Protein AF-A0A2P6V6F7-F1 (afdb_monomer)

Mean predicted aligned error: 17.25 Å

Organism: NCBI:txid554055

Nearest PDB structures (foldseek):
  7etw-assembly1_A  TM=7.261E-01  e=3.071E-04  Homo sapiens
  8gym-assembly1_a  TM=5.906E-01  e=8.141E-03  Tetrahymena thermophila SB210
  8b6f-assembly1_A6  TM=6.580E-01  e=8.121E-02  Tetrahymena thermophila SB210
  8b6h-assembly1_DR  TM=4.924E-01  e=1.919E+00  Tetrahymena thermophila SB210

Radius of gyration: 49.72 Å; Cα contacts (8 Å, |Δi|>4): 317; chains: 1; bounding box: 116×64×118 Å

Secondary structure (DSSP, 8-state):
-HHHHHHHHHHHHHHHHHHHHHHHHTTB-SEEEEETTTTEEEEEEE-TTS-EEEEEEEGGGEEE---S-SS-SEEETTEEEB--TTT-S-HHHHHHH-HHHHHHHHHHHHHHHHHHHHHHHHHHHHHHHHHHHHHHHHT-----TTHHHHHHHHHHHHHHHHHHHHHHHHTTTPPPPTT-SS--HHHHHHHHHHHHHHHHHHHHHHTT--STTHHHHHHHHHHHHHHHHHT--HHHHHHHHHHHHHHHHHHHHHHHTS-----SS---BTTB-TTHHHHHHHHHHHHHHHHHHHHHHHHHHHHHHHHHHHHHHHHHHHHHT--

Solvent-accessible surface area (backbone atoms only — not comparable to full-atom values): 17532 Å² total; per-residue (Å²): 115,71,72,60,54,56,54,51,52,54,51,52,51,52,55,50,52,53,50,53,50,40,58,71,49,42,23,42,53,80,43,78,46,74,41,84,91,75,49,35,34,37,41,26,26,45,44,89,84,69,45,80,43,77,49,77,46,48,62,87,56,54,42,79,44,88,66,95,56,94,62,53,50,25,17,46,91,94,40,57,34,27,69,65,75,87,80,46,87,54,60,71,62,46,44,74,61,37,60,65,62,55,53,54,53,52,52,52,52,51,53,52,54,52,52,53,52,51,52,53,53,51,53,51,52,52,52,5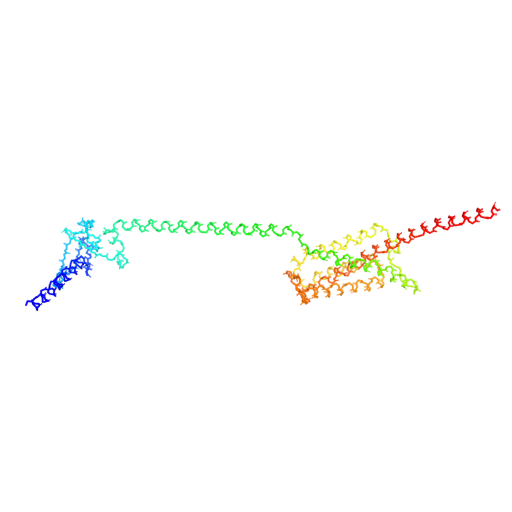2,52,52,51,51,52,52,55,58,57,70,69,58,91,78,74,63,84,61,52,65,56,54,56,49,52,51,46,51,52,40,17,53,48,40,47,53,50,50,54,57,33,50,78,71,74,43,76,71,38,68,46,51,68,61,34,52,70,68,59,30,49,50,38,40,49,52,36,53,51,50,50,53,45,52,68,67,39,54,72,81,48,82,47,92,61,56,58,38,53,52,39,42,53,51,21,50,48,45,32,54,68,54,23,65,24,72,69,52,51,50,47,13,52,47,32,24,46,52,50,52,53,49,50,32,42,38,37,72,72,64,62,74,56,81,64,94,65,76,52,72,52,74,63,34,48,71,49,53,27,27,50,36,24,27,42,31,40,22,41,22,43,43,18,20,29,52,52,42,51,53,52,50,50,51,55,60,54,53,52,52,55,53,52,50,51,52,53,52,56,54,56,68,73,75,110

Foldseek 3Di:
DVVVVVVVVVVVVVVVVLVVVQLLQQQEFPDWDADPVQQKIWTWGAHSVRDIDIDIDHLVQKAADPDPHPAFQIDGPRDGHHDDQVPDPDVVSSCSNHVVVVVVVVVVVVVVVVVVVVVVVVVVVVVVVVVVVVVVVVPDPDDDPCPVVVVVVVLVVLLQQLLVVQVVLVVVVFDAFPCGLARDPVLLVVLVVLLVVLVVCLVVCVVVVPDPCPLLVVLQVSLVVSCVVQGVGPSLQVQLQVQLPPVVVVVLCCCVVVVPDADPDCDPDNRHHNNVSSSSSSVNSNSHNVSSNVVVVVVVVVVVVVVVVVVVVVVVVVVVVVD

pLDDT: mean 83.99, std 10.63, range [55.53, 97.75]

Sequence (323 aa):
MAKGSIVATLASFGVFTTGLLSWFTSPYVLRLSHDPATDTMEATTLTLLARPRTEKFNVAEVAEAVSVHPLSSFAARGRIYYVDAEHFPNKALLARLLPQQAAASAMNAANAAQQQQQQQQQAAQQAQAQQQQRQQRQQQLETCWWVPLMFGLAGVILGVSHPILDAWAAQRGGAAPRGGADPSWSWVLAGIACFVLQYAASGALEGPLDRPGVLDALLATTAAAQWAVFDATPQGAFMAALTAVAGPAMEMSLINGLHLYSYQHNAWVLGTPSWICWVYACGGPAVGNLGRRVSAELQRQRMAGGGGDAAAAAAAGQRQRQQ

InterPro domains:
  IPR025929 Insulin-induced protein family [PF07281] (130-294)
  IPR045325 TMEM70/TMEM186/TMEM223 protein family [PF06979] (8-97)

Structure (mmCIF, N/CA/C/O backbone):
data_AF-A0A2P6V6F7-F1
#
_entry.id   AF-A0A2P6V6F7-F1
#
loop_
_atom_site.group_PDB
_atom_site.id
_atom_site.type_symbol
_atom_site.label_atom_id
_atom_site.label_alt_id
_atom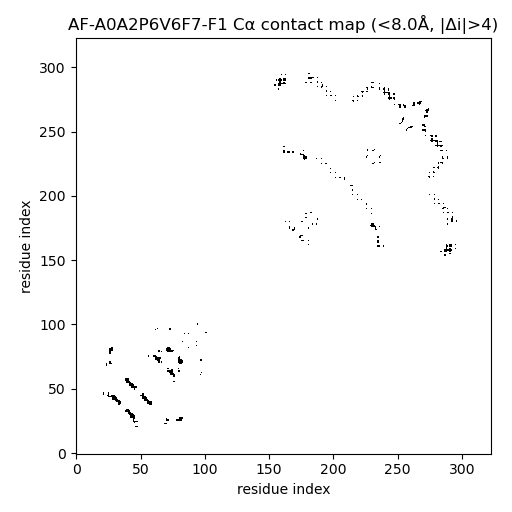_site.label_comp_id
_atom_site.label_asym_id
_atom_site.label_entity_id
_atom_site.label_seq_id
_atom_site.pdbx_PDB_ins_code
_atom_site.Cartn_x
_atom_site.Cartn_y
_atom_site.Cartn_z
_atom_site.occupancy
_atom_site.B_iso_or_equiv
_atom_site.auth_seq_id
_atom_site.auth_comp_id
_atom_site.auth_asym_id
_atom_site.auth_atom_id
_atom_site.pdbx_PDB_model_num
ATOM 1 N N . MET A 1 1 ? -60.988 -43.669 69.217 1.00 57.97 1 MET A N 1
ATOM 2 C CA . MET A 1 1 ? -59.807 -42.859 69.601 1.00 57.97 1 MET A CA 1
ATOM 3 C C . MET A 1 1 ? -59.229 -42.035 68.439 1.00 57.97 1 MET A C 1
ATOM 5 O O . MET A 1 1 ? -58.944 -40.868 68.657 1.00 57.97 1 MET A O 1
ATOM 9 N N . ALA A 1 2 ? -59.155 -42.547 67.200 1.00 56.47 2 ALA A N 1
ATOM 10 C CA . ALA A 1 2 ? -58.579 -41.818 66.050 1.00 56.47 2 ALA A CA 1
ATOM 11 C C . ALA A 1 2 ? -59.237 -40.458 65.703 1.00 56.47 2 ALA A C 1
ATOM 13 O O . ALA A 1 2 ? -58.539 -39.498 65.399 1.00 56.47 2 ALA A O 1
ATOM 14 N N . LYS A 1 3 ? -60.570 -40.332 65.806 1.00 60.66 3 LYS A N 1
ATOM 15 C CA . LYS A 1 3 ? -61.282 -39.077 65.479 1.00 60.66 3 LYS A CA 1
ATOM 16 C C . LYS A 1 3 ? -60.935 -37.913 66.423 1.00 60.66 3 LYS A C 1
ATOM 18 O O . LYS A 1 3 ? -60.858 -36.778 65.974 1.00 60.66 3 LYS A O 1
ATOM 23 N N . GLY A 1 4 ? -60.675 -38.192 67.705 1.00 76.81 4 GLY A N 1
ATOM 24 C CA . GLY A 1 4 ? -60.275 -37.169 68.680 1.00 76.81 4 GLY A CA 1
ATOM 25 C C . GLY A 1 4 ? -58.853 -36.649 68.447 1.00 76.81 4 GLY A C 1
ATOM 26 O O . GLY A 1 4 ? -58.609 -35.455 68.586 1.00 76.81 4 GLY A O 1
ATOM 27 N N . SER A 1 5 ? -57.940 -37.523 68.005 1.00 75.38 5 SER A N 1
ATOM 28 C CA . SER A 1 5 ? -56.561 -37.140 67.673 1.00 75.38 5 SER A CA 1
ATOM 29 C C . SER A 1 5 ? -56.497 -36.187 66.479 1.00 75.38 5 SER A C 1
ATOM 31 O O . SER A 1 5 ? -55.725 -35.238 66.510 1.00 75.38 5 SER A O 1
ATOM 33 N N . ILE A 1 6 ? -57.324 -36.405 65.450 1.00 79.12 6 ILE A N 1
ATOM 34 C CA . ILE A 1 6 ? -57.344 -35.548 64.253 1.00 79.12 6 ILE A CA 1
ATOM 35 C C . ILE A 1 6 ? -57.818 -34.132 64.607 1.00 79.12 6 ILE A C 1
ATOM 37 O O . ILE A 1 6 ? -57.196 -33.153 64.198 1.00 79.12 6 ILE A O 1
ATOM 41 N N . VAL A 1 7 ? -58.883 -34.014 65.409 1.00 84.25 7 VAL A N 1
ATOM 42 C CA . VAL A 1 7 ? -59.405 -32.711 65.854 1.00 84.25 7 VAL A CA 1
ATOM 43 C C . VAL A 1 7 ? -58.379 -31.970 66.714 1.00 84.25 7 VAL A C 1
ATOM 45 O O . VAL A 1 7 ? -58.171 -30.776 66.511 1.00 84.25 7 VAL A O 1
ATOM 48 N N . ALA A 1 8 ? -57.693 -32.671 67.623 1.00 83.38 8 ALA A N 1
ATOM 49 C CA . ALA A 1 8 ? -56.654 -32.075 68.459 1.00 83.38 8 ALA A CA 1
ATOM 50 C C . ALA A 1 8 ? -55.471 -31.547 67.627 1.00 83.38 8 ALA A C 1
ATOM 52 O O . ALA A 1 8 ? -55.071 -30.401 67.811 1.00 83.38 8 ALA A O 1
ATOM 53 N N . THR A 1 9 ? -54.958 -32.322 66.663 1.00 82.00 9 THR A N 1
ATOM 54 C CA . THR A 1 9 ? -53.848 -31.885 65.797 1.00 82.00 9 THR A CA 1
ATOM 55 C C . THR A 1 9 ? -54.224 -30.676 64.938 1.00 82.00 9 THR A C 1
ATOM 57 O O . THR A 1 9 ? -53.439 -29.732 64.842 1.00 82.00 9 THR A O 1
ATOM 60 N N . LEU A 1 10 ? -55.426 -30.665 64.350 1.00 84.12 10 LEU A N 1
ATOM 61 C CA . LEU A 1 10 ? -55.902 -29.533 63.545 1.00 84.12 10 LEU A CA 1
ATOM 62 C C . LEU A 1 10 ? -56.078 -28.265 64.392 1.00 84.12 10 LEU A C 1
ATOM 64 O O . LEU A 1 10 ? -55.655 -27.186 63.974 1.00 84.12 10 LEU A O 1
ATOM 68 N N . ALA A 1 11 ? -56.638 -28.391 65.598 1.00 86.19 11 ALA A N 1
ATOM 69 C CA . ALA A 1 11 ? -56.773 -27.269 66.523 1.00 86.19 11 ALA A CA 1
ATOM 70 C C . ALA A 1 11 ? -55.401 -26.731 66.968 1.00 86.19 11 ALA A C 1
ATOM 72 O O . ALA A 1 11 ? -55.182 -25.520 66.944 1.00 86.19 11 ALA A O 1
ATOM 73 N N . SER A 1 12 ? -54.451 -27.613 67.302 1.00 84.94 12 SER A N 1
ATOM 74 C CA . SER A 1 12 ? -53.084 -27.218 67.664 1.00 84.94 12 SER A CA 1
ATOM 75 C C . SER A 1 12 ? -52.367 -26.502 66.520 1.00 84.94 12 SER A C 1
ATOM 77 O O . SER A 1 12 ? -51.728 -25.480 66.758 1.00 84.94 12 SER A O 1
ATOM 79 N N . PHE A 1 13 ? -52.507 -26.980 65.281 1.00 86.25 13 PHE A N 1
ATOM 80 C CA . PHE A 1 13 ? -51.909 -26.327 64.115 1.00 86.25 13 PHE A CA 1
ATOM 81 C C . PHE A 1 13 ? -52.513 -24.939 63.856 1.00 86.25 13 PHE A C 1
ATOM 83 O O . PHE A 1 13 ? -51.780 -23.992 63.573 1.00 86.25 13 PHE A O 1
ATOM 90 N N . GLY A 1 14 ? -53.831 -24.783 64.019 1.00 82.56 14 GLY A N 1
ATOM 91 C CA . GLY A 1 14 ? -54.504 -23.487 63.884 1.00 82.56 14 GLY A CA 1
ATOM 92 C C . GLY A 1 14 ? -54.072 -22.474 64.949 1.00 82.56 14 GLY A C 1
ATOM 93 O O . GLY A 1 14 ? -53.743 -21.332 64.624 1.00 82.56 14 GLY A O 1
ATOM 94 N N . VAL A 1 15 ? -53.996 -22.894 66.217 1.00 86.44 15 VAL A N 1
ATOM 95 C CA . VAL A 1 15 ? -53.521 -22.031 67.315 1.00 86.44 15 VAL A CA 1
ATOM 96 C C . VAL A 1 15 ? -52.048 -21.664 67.122 1.00 86.44 15 VAL A C 1
ATOM 98 O O . VAL A 1 15 ? -51.679 -20.502 67.284 1.00 86.44 15 VAL A O 1
ATOM 101 N N . PHE A 1 16 ? -51.214 -22.627 66.722 1.00 87.56 16 PHE A N 1
ATOM 102 C CA . PHE A 1 16 ? -49.787 -22.405 66.499 1.00 87.56 16 PHE A CA 1
ATOM 103 C C . PHE A 1 16 ? -49.518 -21.448 65.332 1.00 87.56 16 PHE A C 1
ATOM 105 O O . PHE A 1 16 ? -48.771 -20.485 65.493 1.00 87.56 16 PHE A O 1
ATOM 112 N N . THR A 1 17 ? -50.159 -21.658 64.179 1.00 82.81 17 THR A N 1
ATOM 113 C CA . THR A 1 17 ? -49.989 -20.778 63.010 1.00 82.81 17 THR A CA 1
ATOM 114 C C . THR A 1 17 ? -50.504 -19.366 63.280 1.00 82.81 17 THR A C 1
ATOM 116 O O . THR A 1 17 ? -49.829 -18.400 62.929 1.00 82.81 17 THR A O 1
ATOM 119 N N . THR A 1 18 ? -51.632 -19.225 63.983 1.00 84.38 18 THR A N 1
ATOM 120 C CA . THR A 1 18 ? -52.165 -17.913 64.395 1.00 84.38 18 THR A CA 1
ATOM 121 C C . THR A 1 18 ? -51.217 -17.199 65.362 1.00 84.38 18 THR A C 1
ATOM 123 O O . THR A 1 18 ? -50.962 -16.004 65.209 1.00 84.38 18 THR A O 1
ATOM 126 N N . GLY A 1 19 ? -50.649 -17.926 66.329 1.00 84.19 19 GLY A N 1
ATOM 127 C CA . GLY A 1 19 ? -49.657 -17.385 67.258 1.00 84.19 19 GLY A CA 1
ATOM 128 C C . GLY A 1 19 ? -48.376 -16.932 66.554 1.00 84.19 19 GLY A C 1
ATOM 129 O O . GLY A 1 19 ? -47.887 -15.839 66.829 1.00 84.19 19 GLY A O 1
ATOM 130 N N . LEU A 1 20 ? -47.868 -17.728 65.608 1.00 84.25 20 LEU A N 1
ATOM 131 C CA . LEU A 1 20 ? -46.649 -17.417 64.857 1.00 84.25 20 LEU A CA 1
ATOM 132 C C . LEU A 1 20 ? -46.852 -16.211 63.934 1.00 84.25 20 LEU A C 1
ATOM 134 O O . LEU A 1 20 ? -46.020 -15.307 63.928 1.00 84.25 20 LEU A O 1
ATOM 138 N N . LEU A 1 21 ? -47.983 -16.150 63.223 1.00 83.00 21 LEU A N 1
ATOM 139 C CA . LEU A 1 21 ? -48.335 -14.990 62.404 1.00 83.00 21 LEU A CA 1
ATOM 140 C C . LEU A 1 21 ? -48.481 -13.737 63.262 1.00 83.00 21 LEU A C 1
ATOM 142 O O . LEU A 1 21 ? -47.897 -12.714 62.930 1.00 83.00 21 LEU A O 1
ATOM 146 N N . SER A 1 22 ? -49.182 -13.822 64.394 1.00 81.50 22 SER A N 1
ATOM 147 C CA . SER A 1 22 ? -49.313 -12.674 65.290 1.00 81.50 22 SER A CA 1
ATOM 148 C C . SER A 1 22 ? -47.980 -12.229 65.868 1.00 81.50 22 SER A C 1
ATOM 150 O O . SER A 1 22 ? -47.786 -11.028 66.033 1.00 81.50 22 SER A O 1
ATOM 152 N N . TRP A 1 23 ? -47.085 -13.158 66.207 1.00 83.81 23 TRP A N 1
ATOM 153 C CA . TRP A 1 23 ? -45.740 -12.815 66.649 1.00 83.81 23 TRP A CA 1
ATOM 154 C C . TRP A 1 23 ? -45.018 -12.055 65.533 1.00 83.81 23 TRP A C 1
ATOM 156 O O . TRP A 1 23 ? -44.644 -10.907 65.753 1.00 83.81 23 TRP A O 1
ATOM 166 N N . PHE A 1 24 ? -44.988 -12.622 64.321 1.00 82.50 24 PHE A N 1
ATOM 167 C CA . PHE A 1 24 ? -44.316 -12.071 63.140 1.00 82.50 24 PHE A CA 1
ATOM 168 C C . PHE A 1 24 ? -44.849 -10.698 62.696 1.00 82.50 24 PHE A C 1
ATOM 170 O O . PHE A 1 24 ? -44.075 -9.834 62.287 1.00 82.50 24 PHE A O 1
ATOM 177 N N . THR A 1 25 ? -46.163 -10.471 62.769 1.00 80.06 25 THR A N 1
ATOM 178 C CA . THR A 1 25 ? -46.788 -9.215 62.322 1.00 80.06 25 THR A CA 1
ATOM 179 C C . THR A 1 25 ? -46.900 -8.163 63.420 1.00 80.06 25 THR A C 1
ATOM 181 O O . THR A 1 25 ? -47.189 -7.009 63.113 1.00 80.06 25 THR A O 1
ATOM 184 N N . SER A 1 26 ? -46.698 -8.520 64.695 1.00 78.50 26 SER A N 1
ATOM 185 C CA . SER A 1 26 ? -46.876 -7.585 65.819 1.00 78.50 26 SER A CA 1
ATOM 186 C C . SER A 1 26 ? -46.006 -6.319 65.763 1.00 78.50 26 SER A C 1
ATOM 188 O O . SER A 1 26 ? -46.503 -5.271 66.189 1.00 78.50 26 SER A O 1
ATOM 190 N N . PRO A 1 27 ? -44.775 -6.335 65.208 1.00 81.38 27 PRO A N 1
ATOM 191 C CA . PRO A 1 27 ? -43.962 -5.121 65.100 1.00 81.38 27 PRO A CA 1
ATOM 192 C C . PRO A 1 27 ? -44.320 -4.248 63.897 1.00 81.38 27 PRO A C 1
ATOM 194 O O . PRO A 1 27 ? -43.785 -3.148 63.771 1.00 81.38 27 PRO A O 1
ATOM 197 N N . TYR A 1 28 ? -45.174 -4.724 62.985 1.00 81.69 28 TYR A N 1
ATOM 198 C CA . TYR A 1 28 ? -45.440 -4.032 61.730 1.00 81.69 28 TYR A CA 1
ATOM 199 C C . TYR A 1 28 ? -46.249 -2.756 61.973 1.00 81.69 28 TYR A C 1
ATOM 201 O O . TYR A 1 28 ? -47.387 -2.792 62.456 1.00 81.69 28 TYR A O 1
ATOM 209 N N . VAL A 1 29 ? -45.655 -1.612 61.634 1.00 83.00 29 VAL A N 1
ATOM 210 C CA . VAL A 1 29 ? -46.300 -0.310 61.790 1.00 83.00 29 VAL A CA 1
ATOM 211 C C . VAL A 1 29 ? -47.191 -0.043 60.581 1.00 83.00 29 VAL A C 1
ATOM 213 O O . VAL A 1 29 ? -46.710 0.146 59.470 1.00 83.00 29 VAL A O 1
ATOM 216 N N . LEU A 1 30 ? -48.504 0.014 60.806 1.00 82.25 30 LEU A N 1
ATOM 217 C CA . LEU A 1 30 ? -49.483 0.374 59.774 1.00 82.25 30 LEU A CA 1
ATOM 218 C C . LEU A 1 30 ? -49.486 1.870 59.479 1.00 82.25 30 LEU A C 1
ATOM 220 O O . LEU A 1 30 ? -49.666 2.296 58.341 1.00 82.25 30 LEU A O 1
ATOM 224 N N . ARG A 1 31 ? -49.348 2.676 60.532 1.00 81.88 31 ARG A N 1
ATOM 225 C CA . ARG A 1 31 ? -49.348 4.131 60.432 1.00 81.88 31 ARG A CA 1
ATOM 226 C C . ARG A 1 31 ? -48.358 4.692 61.427 1.00 81.88 31 ARG A C 1
ATOM 228 O O . ARG A 1 31 ? -48.482 4.443 62.623 1.00 81.88 31 ARG A O 1
ATOM 235 N N . LEU A 1 32 ? -47.410 5.462 60.917 1.00 83.38 32 LEU A N 1
ATOM 236 C CA . LEU A 1 32 ? -46.483 6.247 61.713 1.00 83.38 32 LEU A CA 1
ATOM 237 C C . LEU A 1 32 ? -46.778 7.718 61.444 1.00 83.38 32 LEU A C 1
ATOM 239 O O . LEU A 1 32 ? -46.827 8.140 60.289 1.00 83.38 32 LEU A O 1
ATOM 243 N N . SER A 1 33 ? -47.049 8.493 62.484 1.00 82.56 33 SER A N 1
ATOM 244 C CA . SER A 1 33 ? -47.276 9.935 62.378 1.00 82.56 33 SER A CA 1
ATOM 245 C C . SER A 1 33 ? -46.303 10.653 63.302 1.00 82.56 33 SER A C 1
ATOM 247 O O . SER A 1 33 ? -46.163 10.282 64.461 1.00 82.56 33 SER A O 1
ATOM 249 N N . HIS A 1 34 ? -45.591 11.639 62.764 1.00 83.62 34 HIS A N 1
ATOM 250 C CA . HIS A 1 34 ? -44.654 12.477 63.508 1.00 83.62 34 HIS A CA 1
ATOM 251 C C . HIS A 1 34 ? -45.273 13.859 63.649 1.00 83.62 34 HIS A C 1
ATOM 253 O O . HIS A 1 34 ? -45.680 14.441 62.643 1.00 83.62 34 HIS A O 1
ATOM 259 N N . ASP A 1 35 ? -45.357 14.362 64.876 1.00 82.94 35 ASP A N 1
ATOM 260 C CA . ASP A 1 35 ? -45.686 15.758 65.134 1.00 82.94 35 ASP A CA 1
ATOM 261 C C . ASP A 1 35 ? -44.381 16.557 65.303 1.00 82.94 35 ASP A C 1
ATOM 263 O O . ASP A 1 35 ? -43.728 16.454 66.347 1.00 82.94 35 ASP A O 1
ATOM 267 N N . PRO A 1 36 ? -43.976 17.355 64.297 1.00 74.44 36 PRO A N 1
ATOM 268 C CA . PRO A 1 36 ? -42.727 18.107 64.337 1.00 74.44 36 PRO A CA 1
ATOM 269 C C . PRO A 1 36 ? -42.736 19.258 65.354 1.00 74.44 36 PRO A C 1
ATOM 271 O O . PRO A 1 36 ? -41.662 19.757 65.685 1.00 74.44 36 PRO A O 1
ATOM 274 N N . ALA A 1 37 ? -43.900 19.686 65.861 1.00 75.38 37 ALA A N 1
ATOM 275 C CA . ALA A 1 37 ? -43.984 20.752 66.863 1.00 75.38 37 ALA A CA 1
ATOM 276 C C . ALA A 1 37 ? -43.692 20.251 68.290 1.00 75.38 37 ALA A C 1
ATOM 278 O O . ALA A 1 37 ? -43.204 21.013 69.123 1.00 75.38 37 ALA A O 1
ATOM 279 N N . THR A 1 38 ? -43.977 18.976 68.569 1.00 76.00 38 THR A N 1
ATOM 280 C CA . THR A 1 38 ? -43.823 18.352 69.898 1.00 76.00 38 THR A CA 1
ATOM 281 C C . THR A 1 38 ? -42.803 17.206 69.921 1.00 76.00 38 THR A C 1
ATOM 283 O O . THR A 1 38 ? -42.606 16.574 70.958 1.00 76.00 38 THR A O 1
ATOM 286 N N . ASP A 1 39 ? -42.177 16.923 68.775 1.00 80.94 39 ASP A N 1
ATOM 287 C CA . ASP A 1 39 ? -41.256 15.806 68.512 1.00 80.94 39 ASP A CA 1
ATOM 288 C C . ASP A 1 39 ? -41.779 14.439 68.994 1.00 80.94 39 ASP A C 1
ATOM 290 O O . ASP A 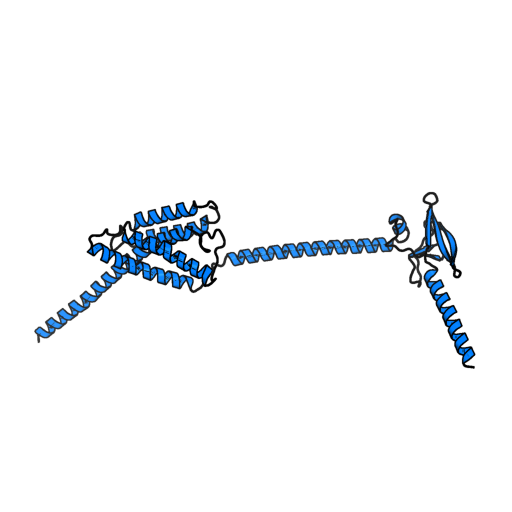1 39 ? -41.041 13.561 69.453 1.00 80.94 39 ASP A O 1
ATOM 294 N N . THR A 1 40 ? -43.100 14.273 68.910 1.00 82.75 40 THR A N 1
ATOM 295 C CA . THR A 1 40 ? -43.803 13.068 69.345 1.00 82.75 40 THR A CA 1
ATOM 296 C C . THR A 1 40 ? -44.127 12.190 68.141 1.00 82.75 40 THR A C 1
ATOM 298 O O . THR A 1 40 ? -44.616 12.658 67.112 1.00 82.75 40 THR A O 1
ATOM 301 N N . MET A 1 41 ? -43.862 10.896 68.279 1.00 84.12 41 MET A N 1
ATOM 302 C CA . MET A 1 41 ? -44.180 9.854 67.311 1.00 84.12 41 MET A CA 1
ATOM 303 C C . MET A 1 41 ? -45.404 9.078 67.765 1.00 84.12 41 MET A C 1
ATOM 305 O O . MET A 1 41 ? -45.520 8.688 68.924 1.00 84.12 41 MET A O 1
ATOM 309 N N . GLU A 1 42 ? -46.298 8.820 66.823 1.00 86.38 42 GLU A N 1
ATOM 310 C CA . GLU A 1 42 ? -47.500 8.025 66.997 1.00 86.38 42 GLU A CA 1
ATOM 311 C C . GLU A 1 42 ? -47.419 6.813 66.066 1.00 86.38 42 GLU A C 1
ATOM 313 O O . GLU A 1 42 ? -47.561 6.939 64.847 1.00 86.38 42 GLU A O 1
ATOM 318 N N . ALA A 1 43 ? -47.149 5.638 66.637 1.00 85.31 43 ALA A N 1
ATOM 319 C CA . ALA A 1 43 ? -47.090 4.379 65.902 1.00 85.31 43 ALA A CA 1
ATOM 320 C C . ALA A 1 43 ? -48.378 3.585 66.123 1.00 85.31 43 ALA A C 1
ATOM 322 O O . ALA A 1 43 ? -48.796 3.349 67.257 1.00 85.31 43 ALA A O 1
ATOM 323 N N . THR A 1 44 ? -49.004 3.157 65.031 1.00 86.31 44 THR A N 1
ATOM 324 C CA . THR A 1 44 ? -50.183 2.289 65.045 1.00 86.31 44 THR A CA 1
ATOM 325 C C . THR A 1 44 ? -49.789 0.890 64.594 1.00 86.31 44 THR A C 1
ATOM 327 O O . THR A 1 44 ? -49.367 0.707 63.451 1.00 86.31 44 THR A O 1
ATOM 330 N N . THR A 1 45 ? -49.952 -0.091 65.477 1.00 85.50 45 THR A N 1
ATOM 331 C CA . THR A 1 45 ? -49.740 -1.522 65.208 1.00 85.50 45 THR A CA 1
ATOM 332 C C . THR A 1 45 ? -51.044 -2.300 65.390 1.00 85.50 45 THR A C 1
ATOM 334 O O . THR A 1 45 ? -52.057 -1.753 65.839 1.00 85.50 45 THR A O 1
ATOM 337 N N . LEU A 1 46 ? -51.053 -3.581 65.018 1.00 83.38 46 LEU A N 1
ATOM 338 C CA . LEU A 1 46 ? -52.203 -4.461 65.221 1.00 83.38 46 LEU A CA 1
ATOM 339 C C . LEU A 1 46 ? -52.006 -5.367 66.435 1.00 83.38 46 LEU A C 1
ATOM 341 O O . LEU A 1 46 ? -50.941 -5.936 66.658 1.00 83.38 46 LEU A O 1
ATOM 345 N N . THR A 1 47 ? -53.078 -5.536 67.203 1.00 81.19 47 THR A N 1
ATOM 346 C CA . THR A 1 47 ? -53.178 -6.600 68.211 1.00 81.19 47 THR A CA 1
ATOM 347 C C . THR A 1 47 ? -53.486 -7.952 67.557 1.00 81.19 47 THR A C 1
ATOM 349 O O . THR A 1 47 ? -53.897 -8.007 66.401 1.00 81.19 47 THR A O 1
ATOM 352 N N . LEU A 1 48 ? -53.372 -9.046 68.321 1.00 78.25 48 LEU A N 1
ATOM 353 C CA . LEU A 1 48 ? -53.717 -10.412 67.888 1.00 78.25 48 LEU A CA 1
ATOM 354 C C . LEU A 1 48 ? -55.126 -10.525 67.264 1.00 78.25 48 LEU A C 1
ATOM 356 O O . LEU A 1 48 ? -55.345 -11.334 66.373 1.00 78.25 48 LEU A O 1
ATOM 360 N N . LEU A 1 49 ? -56.079 -9.696 67.704 1.00 80.31 49 LEU A N 1
ATOM 361 C CA . LEU A 1 49 ? -57.451 -9.651 67.176 1.00 80.31 49 LEU A CA 1
ATOM 362 C C . LEU A 1 49 ? -57.634 -8.596 66.073 1.00 80.31 49 LEU A C 1
ATOM 364 O O . LEU A 1 49 ? -58.738 -8.081 65.897 1.00 80.31 49 LEU A O 1
ATOM 368 N N . ALA A 1 50 ? -56.550 -8.209 65.394 1.00 78.12 50 ALA A N 1
ATOM 369 C CA . ALA A 1 50 ? -56.516 -7.171 64.363 1.00 78.12 50 ALA A CA 1
ATOM 370 C C . ALA A 1 50 ? -57.105 -5.816 64.803 1.00 78.12 50 ALA A C 1
ATOM 372 O O . ALA A 1 50 ? -57.500 -4.998 63.973 1.00 78.12 50 ALA A O 1
ATOM 373 N N . ARG A 1 51 ? -57.160 -5.542 66.114 1.00 82.50 51 ARG A N 1
ATOM 374 C CA . ARG A 1 51 ? -57.572 -4.222 66.607 1.00 82.50 51 ARG A CA 1
ATOM 375 C C . ARG A 1 51 ? -56.389 -3.264 66.523 1.00 82.50 51 ARG A C 1
ATOM 377 O O . ARG A 1 51 ? -55.313 -3.649 67.002 1.00 82.50 51 ARG A O 1
ATOM 384 N N . PRO A 1 52 ? -56.573 -2.052 65.971 1.00 84.12 52 PRO A N 1
ATOM 385 C CA . PRO A 1 52 ? -55.525 -1.048 65.939 1.00 84.12 52 PRO A CA 1
ATOM 386 C C . PRO A 1 52 ? -55.178 -0.628 67.365 1.00 84.12 52 PRO A C 1
ATOM 388 O O . PRO A 1 52 ? -56.057 -0.384 68.196 1.00 84.12 52 PRO A O 1
ATOM 391 N N . ARG A 1 53 ? -53.881 -0.562 67.643 1.00 81.31 53 ARG A N 1
ATOM 392 C CA . ARG A 1 53 ? -53.330 -0.046 68.887 1.00 81.31 53 ARG A CA 1
ATOM 393 C C . ARG A 1 53 ? -52.345 1.052 68.548 1.00 81.31 53 ARG A C 1
ATOM 395 O O . ARG A 1 53 ? -51.408 0.837 67.788 1.00 81.31 53 ARG A O 1
ATOM 402 N N . THR A 1 54 ? -52.557 2.203 69.159 1.00 86.06 54 THR A N 1
ATOM 403 C CA . THR A 1 54 ? -51.768 3.398 68.906 1.00 86.06 54 THR A CA 1
ATOM 404 C C . THR A 1 54 ? -50.952 3.743 70.136 1.00 86.06 54 THR A C 1
ATOM 406 O O . THR A 1 54 ? -51.492 3.801 71.242 1.00 86.06 54 THR A O 1
ATOM 409 N N . GLU A 1 55 ? -49.656 3.967 69.951 1.00 83.44 55 GLU A N 1
ATOM 410 C CA . GLU A 1 55 ? -48.752 4.367 71.024 1.00 83.44 55 GLU A CA 1
ATOM 411 C C . GLU A 1 55 ? -48.003 5.636 70.662 1.00 83.44 55 GLU A C 1
ATOM 413 O O . GLU A 1 55 ? -47.509 5.790 69.546 1.00 83.44 55 GLU A O 1
ATOM 418 N N . LYS A 1 56 ? -47.939 6.537 71.645 1.00 85.56 56 LYS A N 1
ATOM 419 C CA . LYS A 1 56 ? -47.221 7.801 71.558 1.00 85.56 56 LYS A CA 1
ATOM 420 C C . LYS A 1 56 ? -45.931 7.716 72.364 1.00 85.56 56 LYS A C 1
ATOM 422 O O . LYS A 1 56 ? -45.952 7.288 73.526 1.00 85.56 56 LYS A O 1
ATOM 427 N N . PHE A 1 57 ? -44.829 8.102 71.741 1.00 83.81 57 PHE A N 1
ATOM 428 C CA . PHE A 1 57 ? -43.498 8.152 72.345 1.00 83.81 57 PHE A CA 1
ATOM 429 C C . PHE A 1 57 ? -42.695 9.301 71.737 1.00 83.81 57 PHE A C 1
ATOM 431 O O . PHE A 1 57 ? -42.964 9.722 70.614 1.00 83.81 57 PHE A O 1
ATOM 438 N N . ASN A 1 58 ? -41.727 9.834 72.475 1.00 82.88 58 ASN A N 1
ATOM 439 C CA . ASN A 1 58 ? -40.847 10.872 71.946 1.00 82.88 58 ASN A CA 1
ATOM 440 C C . ASN A 1 58 ? -39.752 10.250 71.058 1.00 82.88 58 ASN A C 1
ATOM 442 O O . ASN A 1 58 ? -39.305 9.133 71.326 1.00 82.88 58 ASN A O 1
ATOM 446 N N . VAL A 1 59 ? -39.296 10.956 70.018 1.00 78.69 59 VAL A N 1
ATOM 447 C CA . VAL A 1 59 ? -38.203 10.474 69.145 1.00 78.69 59 VAL A CA 1
ATOM 448 C C . VAL A 1 59 ? -36.919 10.195 69.941 1.00 78.69 59 VAL A C 1
ATOM 450 O O . VAL A 1 59 ? -36.196 9.258 69.616 1.00 78.69 59 VAL A O 1
ATOM 453 N N . ALA A 1 60 ? -36.661 10.933 71.024 1.00 76.06 60 ALA A N 1
ATOM 454 C CA . ALA A 1 60 ? -35.513 10.711 71.906 1.00 76.06 60 ALA A CA 1
ATOM 455 C C . ALA A 1 60 ? -35.579 9.391 72.701 1.00 76.06 60 ALA A C 1
ATOM 457 O O . ALA A 1 60 ? -34.560 8.932 73.209 1.00 76.06 60 ALA A O 1
ATOM 458 N N . GLU A 1 61 ? -36.758 8.769 72.809 1.00 76.06 61 GLU A N 1
ATOM 459 C CA . GLU A 1 61 ? -36.949 7.462 73.457 1.00 76.06 61 GLU A CA 1
ATOM 460 C C . GLU A 1 61 ? -36.715 6.285 72.495 1.00 76.06 61 GLU A C 1
ATOM 462 O O . GLU A 1 61 ? -36.871 5.123 72.886 1.00 76.06 61 GLU A O 1
ATOM 467 N N . VAL A 1 62 ? -36.377 6.573 71.233 1.00 80.00 62 VAL A N 1
ATOM 468 C CA . VAL A 1 62 ? -36.070 5.560 70.225 1.00 80.00 62 VAL A CA 1
ATOM 469 C C . VAL A 1 62 ? -34.656 5.033 70.444 1.00 80.00 62 VAL A C 1
ATOM 471 O O . VAL A 1 62 ? -33.676 5.772 70.410 1.00 80.00 62 VAL A O 1
ATOM 474 N N . ALA A 1 63 ? -34.565 3.725 70.636 1.00 74.44 63 ALA A N 1
ATOM 475 C CA . ALA A 1 63 ? -33.331 2.973 70.749 1.00 74.44 63 ALA A CA 1
ATOM 476 C C . ALA A 1 63 ? -33.252 1.911 69.647 1.00 74.44 63 ALA A C 1
ATOM 478 O O . ALA A 1 63 ? -34.226 1.598 68.960 1.00 74.44 63 ALA A O 1
ATOM 479 N N . GLU A 1 64 ? -32.073 1.328 69.486 1.00 73.06 64 GLU A N 1
ATOM 480 C CA . GLU A 1 64 ? -31.867 0.213 68.571 1.00 73.06 64 GLU A CA 1
ATOM 481 C C . GLU A 1 64 ? -32.665 -1.019 69.024 1.00 73.06 64 GLU A C 1
ATOM 483 O O . GLU A 1 64 ? -32.710 -1.363 70.210 1.00 73.06 64 GLU A O 1
ATOM 488 N N . ALA A 1 65 ? -33.314 -1.697 68.076 1.00 70.75 65 ALA A N 1
ATOM 489 C CA . ALA A 1 65 ? -34.024 -2.930 68.373 1.00 70.75 65 ALA A CA 1
ATOM 490 C C . ALA A 1 65 ? -33.044 -4.105 68.470 1.00 70.75 65 ALA A C 1
ATOM 492 O O . ALA A 1 65 ? -32.758 -4.768 67.478 1.00 70.75 65 ALA A O 1
ATOM 493 N N . VAL A 1 66 ? -32.574 -4.412 69.678 1.00 64.62 66 VAL A N 1
ATOM 494 C CA . VAL A 1 66 ? -31.862 -5.671 69.944 1.00 64.62 66 VAL A CA 1
ATOM 495 C C . VAL A 1 66 ? -32.901 -6.769 70.170 1.00 64.62 66 VAL A C 1
ATOM 497 O O . VAL A 1 66 ? -33.456 -6.907 71.260 1.00 64.62 66 VAL A O 1
ATOM 500 N N . SER A 1 67 ? -33.227 -7.516 69.115 1.00 69.12 67 SER A N 1
ATOM 501 C CA . SER A 1 67 ? -34.287 -8.526 69.130 1.00 69.12 67 SER A CA 1
ATOM 502 C C . SER A 1 67 ? -33.956 -9.725 68.245 1.00 69.12 67 SER A C 1
ATOM 504 O O . SER A 1 67 ? -33.321 -9.585 67.208 1.00 69.12 67 SER A O 1
ATOM 506 N N . VAL A 1 68 ? -34.453 -10.906 68.624 1.00 69.75 68 VAL A N 1
ATOM 507 C CA . VAL A 1 68 ? -34.470 -12.108 67.765 1.00 69.75 68 VAL A CA 1
ATOM 508 C C . VAL A 1 68 ? -35.598 -12.075 66.722 1.00 69.75 68 VAL A C 1
ATOM 510 O O . VAL A 1 68 ? -35.770 -13.019 65.953 1.00 69.75 68 VAL A O 1
ATOM 513 N N . HIS A 1 69 ? -36.408 -11.015 66.718 1.00 73.31 69 HIS A N 1
ATOM 514 C CA . HIS A 1 69 ? -37.514 -10.844 65.789 1.00 73.31 69 HIS A CA 1
ATOM 515 C C . HIS A 1 69 ? -36.989 -10.474 64.388 1.00 73.31 69 HIS A C 1
ATOM 517 O O . HIS A 1 69 ? -36.278 -9.482 64.263 1.00 73.31 69 HIS A O 1
ATOM 523 N N . PRO A 1 70 ? -37.360 -11.200 63.317 1.00 69.31 70 PRO A N 1
ATOM 524 C CA . PRO A 1 70 ? -36.798 -10.996 61.974 1.00 69.31 70 PRO A CA 1
ATOM 525 C C . PRO A 1 70 ? -37.167 -9.646 61.337 1.00 69.31 70 PRO A C 1
ATOM 527 O O . PRO A 1 70 ? -36.456 -9.157 60.465 1.00 69.31 70 PRO A O 1
ATOM 530 N N . LEU A 1 71 ? -38.274 -9.039 61.771 1.00 74.44 71 LEU A N 1
ATOM 531 C CA . LEU A 1 71 ? -38.721 -7.712 61.343 1.00 74.44 71 LEU A CA 1
ATOM 532 C C . LEU A 1 71 ? -38.606 -6.727 62.509 1.00 74.44 71 LEU A C 1
ATOM 534 O O . LEU A 1 71 ? -39.564 -6.538 63.259 1.00 74.44 71 LEU A O 1
ATOM 538 N N . SER A 1 72 ? -37.427 -6.141 62.699 1.00 74.62 72 SER A N 1
ATOM 539 C CA . SER A 1 72 ? -37.176 -5.138 63.735 1.00 74.62 72 SER A CA 1
ATOM 540 C C . SER A 1 72 ? -36.302 -4.016 63.190 1.00 74.62 72 SER A C 1
ATOM 542 O O . SER A 1 72 ? -35.164 -4.262 62.801 1.00 74.62 72 SER A O 1
ATOM 544 N N . SER A 1 73 ? -36.831 -2.796 63.167 1.00 78.38 73 SER A N 1
ATOM 545 C CA . SER A 1 73 ? -36.095 -1.612 62.717 1.00 78.38 73 SER A CA 1
ATOM 546 C C . SER A 1 73 ? -35.604 -0.808 63.923 1.00 78.38 73 SER A C 1
ATOM 548 O O . SER A 1 73 ? -34.413 -0.564 64.059 1.00 78.38 73 SER A O 1
ATOM 550 N N . PHE A 1 74 ? -36.497 -0.442 64.843 1.00 82.88 74 PHE A N 1
ATOM 551 C CA . PHE A 1 74 ? -36.150 0.324 66.045 1.00 82.88 74 PHE A CA 1
ATOM 552 C C . PHE A 1 74 ? -37.031 -0.083 67.227 1.00 82.88 74 PHE A C 1
ATOM 554 O O . PHE A 1 74 ? -38.058 -0.741 67.048 1.00 82.88 74 PHE A O 1
ATOM 561 N N . ALA A 1 75 ? -36.632 0.284 68.441 1.00 81.44 75 ALA A N 1
ATOM 562 C CA . ALA A 1 75 ? -37.384 0.023 69.655 1.00 81.44 75 ALA A CA 1
ATOM 563 C C . ALA A 1 75 ? -37.730 1.319 70.391 1.00 81.44 75 ALA A C 1
ATOM 565 O O . ALA A 1 75 ? -36.913 2.224 70.482 1.00 81.44 75 ALA A O 1
ATOM 566 N N . ALA A 1 76 ? -38.937 1.411 70.941 1.00 81.00 76 ALA A N 1
ATOM 567 C CA . ALA A 1 76 ? -39.338 2.519 71.804 1.00 81.00 76 ALA A CA 1
ATOM 568 C C . ALA A 1 76 ? -40.222 1.994 72.935 1.00 81.00 76 ALA A C 1
ATOM 570 O O . ALA A 1 76 ? -41.073 1.125 72.721 1.00 81.00 76 ALA A O 1
ATOM 571 N N . ARG A 1 77 ? -39.998 2.497 74.156 1.00 78.62 77 ARG A N 1
ATOM 572 C CA . ARG A 1 77 ? -40.747 2.109 75.370 1.00 78.62 77 ARG A CA 1
ATOM 573 C C . ARG A 1 77 ? -40.838 0.586 75.584 1.00 78.62 77 ARG A C 1
ATOM 575 O O . ARG A 1 77 ? -41.880 0.059 75.967 1.00 78.62 77 ARG A O 1
ATOM 582 N N . GLY A 1 78 ? -39.738 -0.124 75.319 1.00 75.19 78 GLY A N 1
ATOM 583 C CA . GLY A 1 78 ? -39.641 -1.579 75.494 1.00 75.19 78 GLY A CA 1
ATOM 584 C C . GLY A 1 78 ? -40.357 -2.407 74.421 1.00 75.19 78 GLY A C 1
ATOM 585 O O . GLY A 1 78 ? -40.589 -3.597 74.626 1.00 75.19 78 GLY A O 1
ATOM 586 N N . ARG A 1 79 ? -40.727 -1.799 73.288 1.00 78.44 79 ARG A N 1
ATOM 587 C CA . ARG A 1 79 ? -41.363 -2.470 72.145 1.00 78.44 79 ARG A CA 1
ATOM 588 C C . ARG A 1 79 ? -40.569 -2.286 70.882 1.00 78.44 79 ARG A C 1
ATOM 590 O O . ARG A 1 79 ? -39.887 -1.284 70.733 1.00 78.44 79 ARG A O 1
ATOM 597 N N . ILE A 1 80 ? -40.713 -3.241 69.978 1.00 83.88 80 ILE A N 1
ATOM 598 C CA . ILE A 1 80 ? -40.016 -3.275 68.702 1.00 83.88 80 ILE A CA 1
ATOM 599 C C . ILE A 1 80 ? -40.993 -2.876 67.605 1.00 83.88 80 ILE A C 1
ATOM 601 O O . ILE A 1 80 ? -42.135 -3.338 67.585 1.00 83.88 80 ILE A O 1
ATOM 605 N N . TYR A 1 81 ? -40.516 -2.045 66.693 1.00 84.12 81 TYR A N 1
ATOM 606 C CA . TYR A 1 81 ? -41.251 -1.544 65.548 1.00 84.12 81 TYR A CA 1
ATOM 607 C C . TYR A 1 81 ? -40.469 -1.841 64.276 1.00 84.12 81 TYR A C 1
ATOM 609 O O . TYR A 1 81 ? -39.239 -1.747 64.242 1.00 84.12 81 TYR A O 1
ATOM 617 N N . TYR A 1 82 ? -41.193 -2.187 63.220 1.00 83.19 82 TYR A N 1
ATOM 618 C CA . TYR A 1 82 ? -40.653 -2.376 61.886 1.00 83.19 82 TYR A CA 1
ATOM 619 C C . TYR A 1 82 ? -41.189 -1.306 60.940 1.00 83.19 82 TYR A C 1
ATOM 621 O O . TYR A 1 82 ? -42.393 -1.043 60.888 1.00 83.19 82 TYR A O 1
ATOM 629 N N . VAL A 1 83 ? -40.269 -0.717 60.182 1.00 82.38 83 VAL A N 1
ATOM 630 C CA . VAL A 1 83 ? -40.528 0.245 59.114 1.00 82.38 83 VAL A CA 1
ATOM 631 C C . VAL A 1 83 ? -39.677 -0.144 57.911 1.00 82.38 83 VAL A C 1
ATOM 633 O O . VAL A 1 83 ? -38.487 -0.427 58.055 1.00 82.38 83 VAL A O 1
ATOM 636 N N . ASP A 1 84 ? -40.293 -0.130 56.732 1.00 78.88 84 ASP A N 1
ATOM 637 C CA . ASP A 1 84 ? -39.616 -0.345 55.456 1.00 78.88 84 ASP A CA 1
ATOM 638 C C . ASP A 1 84 ? -38.761 0.881 55.093 1.00 78.88 84 ASP A C 1
ATOM 640 O O . ASP A 1 84 ? -39.280 1.962 54.808 1.00 78.88 84 ASP A O 1
ATOM 644 N N . ALA A 1 85 ? -37.439 0.709 55.120 1.00 71.62 85 ALA A N 1
ATOM 645 C CA . ALA A 1 85 ? -36.468 1.763 54.848 1.00 71.62 85 ALA A CA 1
ATOM 646 C C . ALA A 1 85 ? -36.450 2.214 53.374 1.00 71.62 85 ALA A C 1
ATOM 648 O O . ALA A 1 85 ? -36.146 3.382 53.090 1.00 71.62 85 ALA A O 1
ATOM 649 N N . GLU A 1 86 ? -36.786 1.330 52.431 1.00 72.94 86 GLU A N 1
ATOM 650 C CA . GLU A 1 86 ? -36.729 1.624 50.995 1.00 72.94 86 GLU A CA 1
ATOM 651 C C . GLU A 1 86 ? -37.860 2.577 50.603 1.00 72.94 86 GLU A C 1
ATOM 653 O O . GLU A 1 86 ? -37.604 3.636 50.016 1.00 72.94 86 GLU A O 1
ATOM 658 N N . HIS A 1 87 ? -39.080 2.282 51.059 1.00 75.31 87 HIS A N 1
ATOM 659 C CA . HIS A 1 87 ? -40.289 3.044 50.730 1.00 75.31 87 HIS A CA 1
ATOM 660 C C . HIS A 1 87 ? -40.621 4.170 51.723 1.00 75.31 87 HIS A C 1
ATOM 662 O O . HIS A 1 87 ? -41.615 4.873 51.539 1.00 75.31 87 HIS A O 1
ATOM 668 N N . PHE A 1 88 ? -39.802 4.393 52.760 1.00 76.69 88 PHE A N 1
ATOM 669 C CA . PHE A 1 88 ? -40.046 5.479 53.710 1.00 76.69 88 PHE A CA 1
ATOM 670 C C . PHE A 1 88 ? -39.855 6.862 53.050 1.00 76.69 88 PHE A C 1
ATOM 672 O O . PHE A 1 88 ? -38.737 7.180 52.622 1.00 76.69 88 PHE A O 1
ATOM 679 N N . PRO A 1 89 ? -40.897 7.715 52.994 1.00 73.50 89 PRO A N 1
ATOM 680 C CA . PRO A 1 89 ? -40.867 8.957 52.220 1.00 73.50 89 PRO A CA 1
ATOM 681 C C . PRO A 1 89 ? -39.961 10.035 52.833 1.00 73.50 89 PRO A C 1
ATOM 683 O O . PRO A 1 89 ? -39.359 10.820 52.105 1.00 73.50 89 PRO A O 1
ATOM 686 N N . ASN A 1 90 ? -39.814 10.073 54.162 1.00 79.06 90 ASN A N 1
ATOM 687 C CA . ASN A 1 90 ? -38.992 11.074 54.845 1.00 79.06 90 ASN A CA 1
ATOM 688 C C . ASN A 1 90 ? -37.633 10.492 55.267 1.00 79.06 90 ASN A C 1
ATOM 690 O O . ASN A 1 90 ? -37.462 10.009 56.388 1.00 79.06 90 ASN A O 1
ATOM 694 N N . LYS A 1 91 ? -36.644 10.560 54.368 1.00 75.31 91 LYS A N 1
ATOM 695 C CA . LYS A 1 91 ? -35.298 10.006 54.600 1.00 75.31 91 LYS A CA 1
ATOM 696 C C . LYS A 1 91 ? -34.555 10.661 55.776 1.00 75.31 91 LYS A C 1
ATOM 698 O O . LYS A 1 91 ? -33.740 9.997 56.408 1.00 75.31 91 LYS A O 1
ATOM 703 N N . ALA A 1 92 ? -34.868 11.913 56.124 1.00 73.38 92 ALA A N 1
ATOM 704 C CA . ALA A 1 92 ? -34.272 12.595 57.277 1.00 73.38 92 ALA A CA 1
ATOM 705 C C . ALA A 1 92 ? -34.792 12.036 58.614 1.00 73.38 92 ALA A C 1
ATOM 707 O O . ALA A 1 92 ? -34.017 11.833 59.548 1.00 73.38 92 ALA A O 1
ATOM 708 N N . LEU A 1 93 ? -36.090 11.728 58.689 1.00 72.50 93 LEU A N 1
ATOM 709 C CA . LEU A 1 93 ? -36.684 11.051 59.843 1.00 72.50 93 LEU A CA 1
ATOM 710 C C . LEU A 1 93 ? -36.218 9.587 59.923 1.00 72.50 93 LEU A C 1
ATOM 712 O O . LEU A 1 93 ? -35.897 9.113 61.007 1.00 72.50 93 LEU A O 1
ATOM 716 N N . LEU A 1 94 ? -36.075 8.899 58.785 1.00 76.06 94 LEU A N 1
ATOM 717 C CA . LEU A 1 94 ? -35.514 7.543 58.735 1.00 76.06 94 LEU A CA 1
ATOM 718 C C . LEU A 1 94 ? -34.072 7.487 59.260 1.00 76.06 94 LEU A C 1
ATOM 720 O O . LEU A 1 94 ? -33.744 6.595 60.033 1.00 76.06 94 LEU A O 1
ATOM 724 N N . ALA A 1 95 ? -33.224 8.451 58.889 1.00 72.75 95 ALA A N 1
ATOM 725 C CA . ALA A 1 95 ? -31.840 8.525 59.361 1.00 72.75 95 ALA A CA 1
ATOM 726 C C . ALA A 1 95 ? -31.739 8.745 60.881 1.00 72.75 95 ALA A C 1
ATOM 728 O O . ALA A 1 95 ? -30.792 8.272 61.507 1.00 72.75 95 ALA A O 1
ATOM 729 N N . ARG A 1 96 ? -32.729 9.420 61.483 1.00 73.25 96 ARG A N 1
ATOM 730 C CA . ARG A 1 96 ? -32.853 9.550 62.944 1.00 73.25 96 ARG A CA 1
ATOM 731 C C . ARG A 1 96 ? -33.315 8.258 63.616 1.00 73.25 96 ARG A C 1
ATOM 733 O O . ARG A 1 96 ? -32.917 7.999 64.743 1.00 73.25 96 ARG A O 1
ATOM 740 N N . LEU A 1 97 ? -34.127 7.458 62.928 1.00 73.00 97 LEU A N 1
ATOM 741 C CA . LEU A 1 97 ? -34.615 6.171 63.426 1.00 73.00 97 LEU A CA 1
ATOM 742 C C . LEU A 1 97 ? -33.590 5.034 63.231 1.00 73.00 97 LEU A C 1
ATOM 744 O O . LEU A 1 97 ? -33.603 4.092 64.016 1.00 73.00 97 LEU A O 1
ATOM 748 N N . LEU A 1 98 ? -32.720 5.104 62.206 1.00 76.12 98 LEU A N 1
ATOM 749 C CA . LEU A 1 98 ? -31.812 4.021 61.774 1.00 76.12 98 LEU A CA 1
ATOM 750 C C . LEU A 1 98 ? -30.394 4.519 61.383 1.00 76.12 98 LEU A C 1
ATOM 752 O O . LEU A 1 98 ? -30.002 4.444 60.212 1.00 76.12 98 LEU A O 1
ATOM 756 N N . PRO A 1 99 ? -29.576 4.999 62.337 1.00 65.56 99 PRO A N 1
ATOM 757 C CA . PRO A 1 99 ? -28.277 5.616 62.042 1.00 65.56 99 PRO A CA 1
ATOM 758 C C . PRO A 1 99 ? -27.226 4.682 61.398 1.00 65.56 99 PRO A C 1
ATOM 760 O O . PRO A 1 99 ? -26.438 5.138 60.569 1.00 65.56 99 PRO A O 1
ATOM 763 N N . GLN A 1 100 ? -27.208 3.374 61.696 1.00 64.50 100 GLN A N 1
ATOM 764 C CA . GLN A 1 100 ? -26.220 2.440 61.113 1.00 64.50 100 GLN A CA 1
ATOM 765 C C . GLN A 1 100 ? -26.485 2.081 59.638 1.00 64.50 100 GLN A C 1
ATOM 767 O O . GLN A 1 100 ? -25.541 1.933 58.859 1.00 64.50 100 GLN A O 1
ATOM 772 N N . GLN A 1 101 ? -27.748 1.973 59.213 1.00 64.88 101 GLN A N 1
ATOM 773 C CA . GLN A 1 101 ? -28.084 1.648 57.817 1.00 64.88 101 GLN A CA 1
ATOM 774 C C . GLN A 1 101 ? -27.721 2.788 56.854 1.00 64.88 101 GLN A C 1
ATOM 776 O O . GLN A 1 101 ? -27.310 2.539 55.716 1.00 64.88 101 GLN A O 1
ATOM 781 N N . ALA A 1 102 ? -27.799 4.037 57.323 1.00 61.66 102 ALA A N 1
ATOM 782 C CA . ALA A 1 102 ? -27.326 5.199 56.577 1.00 61.66 102 ALA A CA 1
ATOM 783 C C . ALA A 1 102 ? -25.802 5.147 56.344 1.00 61.66 102 ALA A C 1
ATOM 785 O O . ALA A 1 102 ? -25.339 5.409 55.232 1.00 61.66 102 ALA A O 1
ATOM 786 N N . ALA A 1 103 ? -25.027 4.732 57.353 1.00 63.34 103 ALA A N 1
ATOM 787 C CA . ALA A 1 1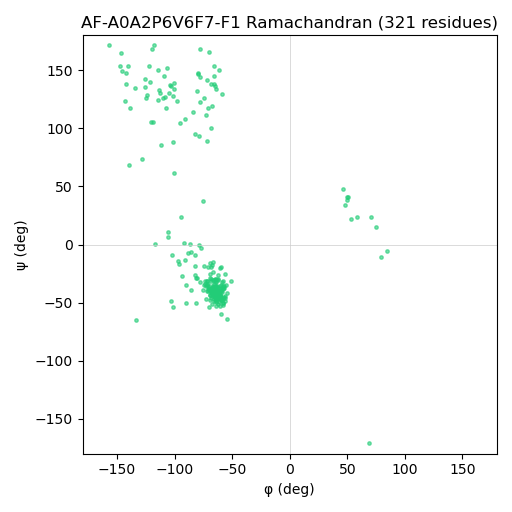03 ? -23.575 4.577 57.241 1.00 63.34 103 ALA A CA 1
ATOM 788 C C . ALA A 1 103 ? -23.170 3.430 56.291 1.00 63.34 103 ALA A C 1
ATOM 790 O O . ALA A 1 103 ? -22.287 3.607 55.450 1.00 63.34 103 ALA A O 1
ATOM 791 N N . ALA A 1 104 ? -23.852 2.281 56.358 1.00 65.81 104 ALA A N 1
ATOM 792 C CA . ALA A 1 104 ? -23.603 1.150 55.459 1.00 65.81 104 ALA A CA 1
ATOM 793 C C . ALA A 1 104 ? -23.903 1.492 53.985 1.00 65.81 104 ALA A C 1
ATOM 795 O O . ALA A 1 104 ? -23.136 1.144 53.086 1.00 65.81 104 ALA A O 1
ATOM 796 N N . SER A 1 105 ? -24.982 2.239 53.738 1.00 67.00 105 SER A N 1
ATOM 797 C CA . SER A 1 105 ? -25.361 2.688 52.391 1.00 67.00 105 SER A CA 1
ATOM 798 C C . SER A 1 105 ? -24.338 3.662 51.797 1.00 67.00 105 SER A C 1
ATOM 800 O O . SER A 1 105 ? -23.991 3.554 50.620 1.00 67.00 105 SER A O 1
ATOM 802 N N . ALA A 1 106 ? -23.794 4.572 52.614 1.00 68.50 106 ALA A N 1
ATOM 803 C CA . ALA A 1 106 ? -22.740 5.494 52.193 1.00 68.50 106 ALA A CA 1
ATOM 804 C C . ALA A 1 106 ? -21.433 4.762 51.832 1.00 68.50 106 ALA A C 1
ATOM 806 O O . ALA A 1 106 ? -20.793 5.097 50.834 1.00 68.50 106 ALA A O 1
ATOM 807 N N . MET A 1 107 ? -21.064 3.725 52.591 1.00 74.00 107 MET A N 1
ATOM 808 C CA . MET A 1 107 ? -19.871 2.919 52.312 1.00 74.00 107 MET A CA 1
ATOM 809 C C . MET A 1 107 ? -20.012 2.102 51.017 1.00 74.00 107 MET A C 1
ATOM 811 O O . MET A 1 107 ? -19.082 2.049 50.212 1.00 74.00 107 MET A O 1
ATOM 815 N N . ASN A 1 108 ? -21.195 1.539 50.753 1.00 76.31 108 ASN A N 1
ATOM 816 C CA . ASN A 1 108 ? -21.478 0.838 49.497 1.00 76.31 108 ASN A CA 1
ATOM 817 C C . ASN A 1 108 ? -21.434 1.778 48.281 1.00 76.31 108 ASN A C 1
ATOM 819 O O . ASN A 1 108 ? -20.888 1.411 47.240 1.00 76.31 108 ASN A O 1
ATOM 823 N N . ALA A 1 109 ? -21.944 3.006 48.421 1.00 74.94 109 ALA A N 1
ATOM 824 C CA . ALA A 1 109 ? -21.858 4.023 47.374 1.00 74.94 109 ALA A CA 1
ATOM 825 C C . ALA A 1 109 ? -20.402 4.442 47.087 1.00 74.94 109 ALA A C 1
ATOM 827 O O . ALA A 1 109 ? -20.019 4.579 45.923 1.00 74.94 109 ALA A O 1
ATOM 828 N N . ALA A 1 110 ? -19.570 4.581 48.125 1.00 76.25 110 ALA A N 1
ATOM 829 C CA . ALA A 1 110 ? -18.146 4.882 47.972 1.00 76.25 110 ALA A CA 1
ATOM 830 C C . ALA A 1 110 ? -17.387 3.756 47.242 1.00 76.25 110 ALA A C 1
ATOM 832 O O . ALA A 1 110 ? -16.600 4.026 46.332 1.00 76.25 110 ALA A O 1
ATOM 833 N N . ASN A 1 111 ? -17.679 2.495 47.575 1.00 82.50 111 ASN A N 1
ATOM 834 C CA . ASN A 1 111 ? -17.087 1.333 46.908 1.00 82.50 111 ASN A CA 1
ATOM 835 C C . ASN A 1 111 ? -17.507 1.240 45.430 1.00 82.50 111 ASN A C 1
ATOM 837 O O . ASN A 1 111 ? -16.675 0.954 44.567 1.00 82.50 111 ASN A O 1
ATOM 841 N N . ALA A 1 112 ? -18.773 1.533 45.114 1.00 79.94 112 ALA A N 1
ATOM 842 C CA . ALA A 1 112 ? -19.261 1.563 43.734 1.00 79.94 112 ALA A CA 1
ATOM 843 C C . ALA A 1 112 ? -18.573 2.659 42.897 1.00 79.94 112 ALA A C 1
ATOM 845 O O . ALA A 1 112 ? -18.193 2.418 41.749 1.00 79.94 112 ALA A O 1
ATOM 846 N N . ALA A 1 113 ? -18.342 3.840 43.481 1.00 82.38 113 ALA A N 1
ATOM 847 C CA . ALA A 1 113 ? -17.625 4.928 42.816 1.00 82.38 113 ALA A CA 1
ATOM 848 C C . ALA A 1 113 ? -16.153 4.568 42.524 1.00 82.38 113 ALA A C 1
ATOM 850 O O . ALA A 1 113 ? -15.649 4.852 41.434 1.00 82.38 113 ALA A O 1
ATOM 851 N N . GLN A 1 114 ? -15.471 3.887 43.453 1.00 84.06 114 GLN A N 1
ATOM 852 C CA . GLN A 1 114 ? -14.100 3.406 43.235 1.00 84.06 114 GLN A CA 1
ATOM 853 C C . GLN A 1 114 ? -14.015 2.355 42.120 1.00 84.06 114 GLN A C 1
ATOM 855 O O . GLN A 1 114 ? -13.100 2.408 41.294 1.00 84.06 114 GLN A O 1
ATOM 860 N N . GLN A 1 115 ? -14.976 1.429 42.050 1.00 85.25 115 GLN A N 1
ATOM 861 C CA . GLN A 1 115 ? -15.022 0.425 40.981 1.00 85.25 115 GLN A CA 1
ATOM 862 C C . GLN A 1 115 ? -15.211 1.063 39.600 1.00 85.25 115 GLN A C 1
ATOM 864 O O . GLN A 1 115 ? -14.544 0.665 38.643 1.00 85.25 115 GLN A O 1
ATOM 869 N N . GLN A 1 116 ? -16.058 2.091 39.492 1.00 85.56 116 GLN A N 1
ATOM 870 C CA . GLN A 1 116 ? -16.242 2.825 38.237 1.00 85.56 116 GLN A CA 1
ATOM 871 C C . GLN A 1 116 ? -14.961 3.543 37.792 1.00 85.56 116 GLN A C 1
ATOM 873 O O . GLN A 1 116 ? -14.605 3.484 36.613 1.00 85.56 116 GLN A O 1
ATOM 878 N N . GLN A 1 117 ? -14.226 4.168 38.719 1.00 86.25 117 GLN A N 1
ATOM 879 C CA . GLN A 1 117 ? -12.940 4.794 38.396 1.00 86.25 117 GLN A CA 1
ATOM 880 C C . GLN A 1 117 ? -11.893 3.772 37.933 1.00 86.25 117 GLN A C 1
ATOM 882 O O . GLN A 1 117 ? -11.191 4.027 36.953 1.00 86.25 117 GLN A O 1
ATOM 887 N N . GLN A 1 118 ? -11.807 2.604 38.577 1.00 88.00 118 GLN A N 1
ATOM 888 C CA . GLN A 1 118 ? -10.889 1.544 38.144 1.00 88.00 118 GLN A CA 1
ATOM 889 C C . GLN A 1 118 ? -11.232 1.014 36.749 1.00 88.00 118 GLN A C 1
ATOM 891 O O . GLN A 1 118 ? -10.330 0.846 35.929 1.00 88.00 118 GLN A O 1
ATOM 896 N N . GLN A 1 119 ? -12.516 0.804 36.445 1.00 89.19 119 GLN A N 1
ATOM 897 C CA . GLN A 1 119 ? -12.938 0.367 35.111 1.00 89.19 119 GLN A CA 1
ATOM 898 C C . GLN A 1 119 ? -12.590 1.398 34.033 1.00 89.19 119 GLN A C 1
ATOM 900 O O . GLN A 1 119 ? -12.083 1.029 32.974 1.00 89.19 119 GLN A O 1
ATOM 905 N N . GLN A 1 120 ? -12.791 2.691 34.305 1.00 88.38 120 GLN A N 1
ATOM 906 C CA . GLN A 1 120 ? -12.412 3.753 33.367 1.00 88.38 120 GLN A CA 1
ATOM 907 C C . GLN A 1 120 ? -10.897 3.811 33.141 1.00 88.38 120 GLN A C 1
ATOM 909 O O . GLN A 1 120 ? -10.455 3.943 31.999 1.00 88.38 120 GLN A O 1
ATOM 914 N N . GLN A 1 121 ? -10.093 3.666 34.197 1.00 88.44 121 GLN A N 1
ATOM 915 C CA . GLN A 1 121 ? -8.632 3.637 34.075 1.00 88.44 121 GLN A CA 1
ATOM 916 C C . GLN A 1 121 ? -8.148 2.416 33.287 1.00 88.44 121 GLN A C 1
ATOM 918 O O . GLN A 1 121 ? -7.289 2.555 32.417 1.00 88.44 121 GLN A O 1
ATOM 923 N N . GLN A 1 122 ? -8.722 1.237 33.533 1.00 90.12 122 GLN A N 1
ATOM 924 C CA . GLN A 1 122 ? -8.397 0.025 32.778 1.00 90.12 122 GLN A CA 1
ATOM 925 C C . GLN A 1 122 ? -8.790 0.156 31.302 1.00 90.12 122 GLN A C 1
ATOM 927 O O . GLN A 1 122 ? -7.987 -0.174 30.430 1.00 90.12 122 GLN A O 1
ATOM 932 N N . ALA A 1 123 ? -9.975 0.696 31.004 1.00 91.88 123 ALA A N 1
ATOM 933 C CA . ALA A 1 123 ? -10.409 0.943 29.631 1.00 91.88 123 ALA A CA 1
ATOM 934 C C . ALA A 1 123 ? -9.486 1.942 28.909 1.00 91.88 123 ALA A C 1
ATOM 936 O O . ALA A 1 123 ? -9.106 1.715 27.759 1.00 91.88 123 ALA A O 1
ATOM 937 N N . ALA A 1 124 ? -9.062 3.011 29.592 1.00 92.25 124 ALA A N 1
ATOM 938 C CA . ALA A 1 124 ? -8.120 3.984 29.044 1.00 92.25 124 ALA A CA 1
ATOM 939 C C . ALA A 1 124 ? -6.740 3.363 28.768 1.00 92.25 124 ALA A C 1
ATOM 941 O O . ALA A 1 124 ? -6.175 3.576 27.694 1.00 92.25 124 ALA A O 1
ATOM 942 N N . GLN A 1 125 ? -6.217 2.549 29.690 1.00 89.56 125 GLN A N 1
ATOM 943 C CA . GLN A 1 125 ? -4.950 1.833 29.503 1.00 89.56 125 GLN A CA 1
ATOM 944 C C . GLN A 1 125 ? -5.025 0.834 28.342 1.00 89.56 125 GLN A C 1
ATOM 946 O O . GLN A 1 125 ? -4.109 0.772 27.522 1.00 89.56 125 GLN A O 1
ATOM 951 N N . GLN A 1 126 ? -6.127 0.089 28.221 1.00 88.94 126 GLN A N 1
ATOM 952 C CA . GLN A 1 126 ? -6.343 -0.833 27.104 1.00 88.94 126 GLN A CA 1
ATOM 953 C C . GLN A 1 126 ? -6.422 -0.096 25.763 1.00 88.94 126 GLN A C 1
ATOM 955 O O . GLN A 1 126 ? -5.810 -0.536 24.789 1.00 88.94 126 GLN A O 1
ATOM 960 N N . ALA A 1 127 ? -7.115 1.045 25.706 1.00 89.69 127 ALA A N 1
ATOM 961 C CA . ALA A 1 127 ? -7.187 1.867 24.501 1.00 89.69 127 ALA A CA 1
ATOM 962 C C . ALA A 1 127 ? -5.802 2.395 24.087 1.00 89.69 127 ALA A C 1
ATOM 964 O O . ALA A 1 127 ? -5.440 2.321 22.911 1.00 89.69 127 ALA A O 1
ATOM 965 N N . GLN A 1 128 ? -4.998 2.858 25.049 1.00 88.31 128 GLN A N 1
ATOM 966 C CA . GLN A 1 128 ? -3.624 3.303 24.798 1.00 88.31 128 GLN A CA 1
ATOM 967 C C . GLN A 1 128 ? -2.729 2.154 24.311 1.00 88.31 128 GLN A C 1
ATOM 969 O O . GLN A 1 128 ? -2.016 2.315 23.321 1.00 88.31 128 GLN A O 1
ATOM 974 N N . ALA A 1 129 ? -2.804 0.976 24.937 1.00 89.81 129 ALA A N 1
ATOM 975 C CA . ALA A 1 129 ? -2.039 -0.198 24.517 1.00 89.81 129 ALA A CA 1
ATOM 976 C C . ALA A 1 129 ? -2.418 -0.657 23.096 1.00 89.81 129 ALA A C 1
ATOM 978 O O . ALA A 1 129 ? -1.544 -0.967 22.285 1.00 89.81 129 ALA A O 1
ATOM 979 N N . GLN A 1 130 ? -3.711 -0.640 22.754 1.00 87.56 130 GLN A N 1
ATOM 980 C CA . GLN A 1 130 ? -4.171 -0.946 21.396 1.00 87.56 130 GLN A CA 1
ATOM 981 C C . GLN A 1 130 ? -3.677 0.082 20.373 1.00 87.56 130 GLN A C 1
ATOM 983 O O . GLN A 1 130 ? -3.277 -0.298 19.270 1.00 87.56 130 GLN A O 1
ATOM 988 N N . GLN A 1 131 ? -3.680 1.374 20.717 1.00 84.81 131 GLN A N 1
ATOM 989 C CA . GLN A 1 131 ? -3.130 2.418 19.850 1.00 84.81 131 GLN A CA 1
ATOM 990 C C . GLN A 1 131 ? -1.629 2.222 19.619 1.00 84.81 131 GLN A C 1
ATOM 992 O O . GLN A 1 131 ? -1.188 2.267 18.471 1.00 84.81 131 GLN A O 1
ATOM 997 N N . GLN A 1 132 ? -0.861 1.917 20.667 1.00 83.69 132 GLN A N 1
ATOM 998 C CA . GLN A 1 132 ? 0.570 1.627 20.545 1.00 83.69 132 GLN A CA 1
ATOM 999 C C . GLN A 1 132 ? 0.833 0.392 19.673 1.00 83.69 132 GLN A C 1
ATOM 1001 O O . GLN A 1 132 ? 1.678 0.442 18.783 1.00 83.69 132 GLN A O 1
ATOM 1006 N N . GLN A 1 133 ? 0.068 -0.691 19.843 1.00 82.38 133 GLN A N 1
ATOM 1007 C CA . GLN A 1 133 ? 0.188 -1.877 18.985 1.00 82.38 133 GLN A CA 1
ATOM 1008 C C . GLN A 1 133 ? -0.163 -1.593 17.519 1.00 82.38 133 GLN A C 1
ATOM 1010 O O . GLN A 1 133 ? 0.448 -2.164 16.614 1.00 82.38 133 GLN A O 1
ATOM 1015 N N . ARG A 1 134 ? -1.155 -0.731 17.255 1.00 79.12 134 ARG A N 1
ATOM 1016 C CA . ARG A 1 134 ? -1.484 -0.299 15.886 1.00 79.12 134 ARG A CA 1
ATOM 1017 C C . ARG A 1 134 ? -0.342 0.505 15.272 1.00 79.12 134 ARG A C 1
ATOM 1019 O O . ARG A 1 134 ? 0.024 0.230 14.134 1.00 79.12 134 ARG A O 1
ATOM 1026 N N . GLN A 1 135 ? 0.246 1.430 16.030 1.00 76.69 135 GLN A N 1
ATOM 1027 C CA . GLN A 1 135 ? 1.401 2.210 15.582 1.00 76.69 135 GLN A CA 1
ATOM 1028 C C . GLN A 1 135 ? 2.617 1.317 15.305 1.00 76.69 135 GLN A C 1
ATOM 1030 O O . GLN A 1 135 ? 3.259 1.480 14.274 1.00 76.69 135 GLN A O 1
ATOM 1035 N N . GLN A 1 136 ? 2.897 0.331 16.163 1.00 74.25 136 GLN A N 1
ATOM 1036 C CA . GLN A 1 136 ? 3.998 -0.617 15.952 1.00 74.25 136 GLN A CA 1
ATOM 1037 C C . GLN A 1 136 ? 3.797 -1.480 14.699 1.00 74.25 136 GLN A C 1
ATOM 1039 O O . GLN A 1 136 ? 4.733 -1.647 13.922 1.00 74.25 136 GLN A O 1
ATOM 1044 N N . ARG A 1 137 ? 2.578 -1.982 14.447 1.00 67.19 137 ARG A N 1
ATOM 1045 C CA . ARG A 1 137 ? 2.280 -2.751 13.222 1.00 67.19 137 ARG A CA 1
ATOM 1046 C C . ARG A 1 137 ? 2.437 -1.932 11.944 1.00 67.19 137 ARG A C 1
ATOM 1048 O O . ARG A 1 137 ? 2.896 -2.464 10.945 1.00 67.19 137 ARG A O 1
ATOM 1055 N N . GLN A 1 138 ? 2.095 -0.647 11.975 1.00 65.19 138 GLN A N 1
ATOM 1056 C CA . GLN A 1 138 ? 2.263 0.237 10.817 1.00 65.19 138 GLN A CA 1
ATOM 1057 C C . GLN A 1 138 ? 3.734 0.487 10.448 1.00 65.19 138 GLN A C 1
ATOM 1059 O O . GLN A 1 138 ? 4.006 0.946 9.344 1.00 65.19 138 GLN A O 1
ATOM 1064 N N . GLN A 1 139 ? 4.687 0.176 11.335 1.00 60.09 139 GLN A N 1
ATOM 1065 C CA . GLN A 1 139 ? 6.117 0.333 11.058 1.00 60.09 139 GLN A CA 1
ATOM 1066 C C . GLN A 1 139 ? 6.746 -0.868 10.333 1.00 60.09 139 GLN A C 1
ATOM 1068 O O . GLN A 1 139 ? 7.905 -0.782 9.927 1.00 60.09 139 GLN A O 1
ATOM 1073 N N . GLN A 1 140 ? 6.020 -1.975 10.139 1.00 59.97 140 GLN A N 1
ATOM 1074 C CA . GLN A 1 140 ? 6.512 -3.113 9.361 1.00 59.97 140 GLN A CA 1
ATOM 1075 C C . GLN A 1 140 ? 6.100 -2.955 7.892 1.00 59.97 140 GLN A C 1
ATOM 1077 O O . GLN A 1 140 ? 4.933 -3.090 7.536 1.00 59.97 140 GLN A O 1
ATOM 1082 N N . LEU A 1 141 ? 7.076 -2.643 7.033 1.00 61.84 141 LEU A N 1
ATOM 1083 C CA . LEU A 1 141 ? 6.909 -2.657 5.580 1.00 61.84 141 LEU A CA 1
ATOM 1084 C C . LEU A 1 141 ? 6.823 -4.112 5.108 1.00 61.84 141 LEU A C 1
ATOM 1086 O O . LEU A 1 141 ? 7.837 -4.738 4.803 1.00 61.84 141 LEU A O 1
ATOM 1090 N N . GLU A 1 142 ? 5.613 -4.657 5.069 1.00 70.12 142 GLU A N 1
ATOM 1091 C CA . GLU A 1 142 ? 5.360 -5.981 4.512 1.00 70.12 142 GLU A CA 1
ATOM 1092 C C . GLU A 1 142 ? 4.861 -5.855 3.071 1.00 70.12 142 GLU A C 1
ATOM 1094 O O . GLU A 1 142 ? 3.871 -5.185 2.782 1.00 70.12 142 GLU A O 1
ATOM 1099 N N . THR A 1 143 ? 5.562 -6.512 2.149 1.00 79.69 143 THR A N 1
ATOM 1100 C CA . THR A 1 143 ? 5.065 -6.763 0.795 1.00 79.69 143 THR A CA 1
ATOM 1101 C C . THR A 1 143 ? 4.878 -8.259 0.615 1.00 79.69 143 THR A C 1
ATOM 1103 O O . THR A 1 143 ? 5.589 -9.067 1.219 1.00 79.69 143 THR A O 1
ATOM 1106 N N . CYS A 1 144 ? 3.922 -8.651 -0.222 1.00 86.19 144 CYS A N 1
ATOM 1107 C CA . CYS A 1 144 ? 3.747 -10.060 -0.530 1.00 86.19 144 CYS A CA 1
ATOM 1108 C C . CYS A 1 144 ? 4.973 -10.581 -1.294 1.00 86.19 144 CYS A C 1
ATOM 1110 O O . CYS A 1 144 ? 5.465 -9.935 -2.217 1.00 86.19 144 CYS A O 1
ATOM 1112 N N . TRP A 1 145 ? 5.440 -11.784 -0.955 1.00 90.56 145 TRP A N 1
ATOM 1113 C CA . TRP A 1 145 ? 6.656 -12.381 -1.528 1.00 90.56 145 TRP A CA 1
ATOM 1114 C C . TRP A 1 145 ? 6.651 -12.483 -3.067 1.00 90.56 145 TRP A C 1
ATOM 1116 O O . TRP A 1 145 ? 7.710 -12.501 -3.689 1.00 90.56 145 TRP A O 1
ATOM 1126 N N . TRP A 1 146 ? 5.470 -12.542 -3.691 1.00 88.62 146 TRP A N 1
ATOM 1127 C CA . TRP A 1 146 ? 5.299 -12.631 -5.143 1.00 88.62 146 TRP A CA 1
ATOM 1128 C C . TRP A 1 146 ? 5.395 -11.274 -5.855 1.00 88.62 146 TRP A C 1
ATOM 1130 O O . TRP A 1 146 ? 5.653 -11.237 -7.059 1.00 88.62 146 TRP A O 1
ATOM 1140 N N . VAL A 1 147 ? 5.234 -10.159 -5.135 1.00 89.50 147 VAL A N 1
ATOM 1141 C CA . VAL A 1 147 ? 5.267 -8.809 -5.717 1.00 89.50 147 VAL A CA 1
ATOM 1142 C C . VAL A 1 147 ? 6.636 -8.519 -6.349 1.00 89.50 147 VAL A C 1
ATOM 1144 O O . VAL A 1 147 ? 6.667 -8.199 -7.541 1.00 89.50 147 VAL A O 1
ATOM 1147 N N . PRO A 1 148 ? 7.783 -8.720 -5.660 1.00 89.19 148 PRO A N 1
ATOM 1148 C CA . PRO A 1 148 ? 9.097 -8.543 -6.280 1.00 89.19 148 PRO A CA 1
ATOM 1149 C C . PRO A 1 148 ? 9.307 -9.383 -7.547 1.00 89.19 148 PRO A C 1
ATOM 1151 O O . PRO A 1 148 ? 9.947 -8.920 -8.489 1.00 89.19 148 PRO A O 1
ATOM 1154 N N . LEU A 1 149 ? 8.745 -10.597 -7.604 1.00 90.38 149 LEU A N 1
ATOM 1155 C CA . LEU A 1 149 ? 8.860 -11.471 -8.775 1.00 90.38 149 LEU A CA 1
ATOM 1156 C C . LEU A 1 149 ? 8.087 -10.917 -9.979 1.00 90.38 149 LEU A C 1
ATOM 1158 O O . LEU A 1 149 ? 8.610 -10.926 -11.094 1.00 90.38 149 LEU A O 1
ATOM 1162 N N . MET A 1 150 ? 6.879 -10.388 -9.763 1.00 88.94 150 MET A N 1
ATOM 1163 C CA . MET A 1 150 ? 6.092 -9.761 -10.831 1.00 88.94 150 MET A CA 1
ATOM 1164 C C . MET A 1 150 ? 6.770 -8.504 -11.386 1.00 88.94 150 MET A C 1
ATOM 1166 O O . MET A 1 150 ? 6.889 -8.361 -12.605 1.00 88.94 150 MET A O 1
ATOM 1170 N N . PHE A 1 151 ? 7.273 -7.627 -10.512 1.00 89.75 151 PHE A N 1
ATOM 1171 C CA . PHE A 1 151 ? 8.010 -6.432 -10.939 1.00 89.75 151 PHE A CA 1
ATOM 1172 C C . PHE A 1 151 ? 9.335 -6.785 -11.629 1.00 89.75 151 PHE A C 1
ATOM 1174 O O . PHE A 1 151 ? 9.694 -6.150 -12.621 1.00 89.75 151 PHE A O 1
ATOM 1181 N N . GLY A 1 152 ? 10.033 -7.828 -11.169 1.00 89.06 152 GLY A N 1
ATOM 1182 C CA . GLY A 1 152 ? 11.230 -8.349 -11.829 1.00 89.06 152 GLY A CA 1
ATOM 1183 C C . GLY A 1 152 ? 10.947 -8.840 -13.252 1.00 89.06 152 GLY A C 1
ATOM 1184 O O . GLY A 1 152 ? 11.665 -8.474 -14.184 1.00 89.06 152 GLY A O 1
ATOM 1185 N N . LEU A 1 153 ? 9.863 -9.599 -13.444 1.00 90.94 153 LEU A N 1
ATOM 1186 C CA . LEU A 1 153 ? 9.437 -10.060 -14.768 1.00 90.94 153 LEU A CA 1
ATOM 1187 C C . LEU A 1 153 ? 9.074 -8.888 -15.691 1.00 90.94 153 LEU A C 1
ATOM 1189 O O . LEU A 1 153 ? 9.525 -8.850 -16.836 1.00 90.94 153 LEU A O 1
ATOM 1193 N N . ALA A 1 154 ? 8.314 -7.910 -15.192 1.00 89.38 154 ALA A N 1
ATOM 1194 C CA . ALA A 1 154 ? 8.011 -6.693 -15.942 1.00 89.38 154 ALA A CA 1
ATOM 1195 C C . ALA A 1 154 ? 9.294 -5.941 -16.339 1.00 89.38 154 ALA A C 1
ATOM 1197 O O . ALA A 1 154 ? 9.428 -5.504 -17.483 1.00 89.38 154 ALA A O 1
ATOM 1198 N N . GLY A 1 155 ? 10.271 -5.864 -15.429 1.00 92.12 155 GLY A N 1
ATOM 1199 C CA . GLY A 1 155 ? 11.592 -5.295 -15.685 1.00 92.12 155 GLY A CA 1
ATOM 1200 C C . GLY A 1 155 ? 12.324 -5.973 -16.845 1.00 92.12 155 GLY A C 1
ATOM 1201 O O . GLY A 1 155 ? 12.842 -5.290 -17.728 1.00 92.12 155 GLY A O 1
ATOM 1202 N N . VAL A 1 156 ? 12.312 -7.309 -16.892 1.00 93.50 156 VAL A N 1
ATOM 1203 C CA . VAL A 1 156 ? 12.898 -8.085 -18.000 1.00 93.50 156 VAL A CA 1
ATOM 1204 C C . VAL A 1 156 ? 12.161 -7.817 -19.311 1.00 93.50 156 VAL A C 1
ATOM 1206 O O . VAL A 1 156 ? 12.804 -7.532 -20.322 1.00 93.50 156 VAL A O 1
ATOM 1209 N N . ILE A 1 157 ? 10.825 -7.862 -19.302 1.00 92.75 157 ILE A N 1
ATOM 1210 C CA . ILE A 1 157 ? 10.008 -7.624 -20.501 1.00 92.75 157 ILE A CA 1
ATOM 1211 C C . ILE A 1 157 ? 10.311 -6.240 -21.076 1.00 92.75 157 ILE A C 1
ATOM 1213 O O . ILE A 1 157 ? 10.610 -6.122 -22.265 1.00 92.75 157 ILE A O 1
ATOM 1217 N N . LEU A 1 158 ? 10.289 -5.196 -20.246 1.00 92.12 158 LEU A N 1
ATOM 1218 C CA . LEU A 1 158 ? 10.581 -3.832 -20.684 1.00 92.12 158 LEU A CA 1
ATOM 1219 C C . LEU A 1 158 ? 12.036 -3.669 -21.125 1.00 92.12 158 LEU A C 1
ATOM 1221 O O . LEU A 1 158 ? 12.283 -3.054 -22.164 1.00 92.12 158 LEU A O 1
ATOM 1225 N N . GLY A 1 159 ? 12.981 -4.247 -20.383 1.00 91.31 159 GLY A N 1
ATOM 1226 C CA . GLY A 1 159 ? 14.407 -4.175 -20.688 1.00 91.31 159 GLY A CA 1
ATOM 1227 C C . GLY A 1 159 ? 14.790 -4.851 -22.008 1.00 91.31 159 GLY A C 1
ATOM 1228 O O . GLY A 1 159 ? 15.710 -4.391 -22.678 1.00 91.31 159 GLY A O 1
ATOM 1229 N N . VAL A 1 160 ? 14.066 -5.897 -22.417 1.00 94.19 160 VAL A N 1
ATOM 1230 C CA . VAL A 1 160 ? 14.254 -6.579 -23.711 1.00 94.19 160 VAL A CA 1
ATOM 1231 C C . VAL A 1 160 ? 13.467 -5.898 -24.834 1.00 94.19 160 VAL A C 1
ATOM 1233 O O . VAL A 1 160 ? 13.974 -5.757 -25.947 1.00 94.19 160 VAL A O 1
ATOM 1236 N N . SER A 1 161 ? 12.244 -5.441 -24.555 1.00 93.50 161 SER A N 1
ATOM 1237 C CA . SER A 1 161 ? 11.358 -4.865 -25.577 1.00 93.50 161 SER A CA 1
ATOM 1238 C C . SER A 1 161 ? 11.906 -3.567 -26.167 1.00 93.50 161 SER A C 1
ATOM 1240 O O . SER A 1 161 ? 11.817 -3.374 -27.377 1.00 93.50 161 SER A O 1
ATOM 1242 N N . HIS A 1 162 ? 12.508 -2.694 -25.351 1.00 95.00 162 HIS A N 1
ATOM 1243 C CA . HIS A 1 162 ? 13.015 -1.404 -25.835 1.00 95.00 162 HIS A CA 1
ATOM 1244 C C . HIS A 1 162 ? 14.148 -1.559 -26.867 1.00 95.00 162 HIS A C 1
ATOM 1246 O O . HIS A 1 162 ? 13.976 -1.057 -27.975 1.00 95.00 162 HIS A O 1
ATOM 1252 N N . PRO A 1 163 ? 15.242 -2.307 -26.606 1.00 93.94 163 PRO A N 1
ATOM 1253 C CA . PRO A 1 163 ? 16.279 -2.544 -27.614 1.00 93.94 163 PRO A CA 1
ATOM 1254 C C . PRO A 1 163 ? 15.759 -3.182 -28.909 1.00 93.94 163 PRO A C 1
ATOM 1256 O O . PRO A 1 163 ? 16.216 -2.826 -29.994 1.00 93.94 163 PRO A O 1
ATOM 1259 N N . ILE A 1 164 ? 14.796 -4.110 -28.817 1.00 94.56 164 ILE A N 1
ATOM 1260 C CA . ILE A 1 164 ? 14.188 -4.748 -29.997 1.00 94.56 164 ILE A CA 1
ATOM 1261 C C . ILE A 1 164 ? 13.404 -3.722 -30.820 1.00 94.56 164 ILE A C 1
ATOM 1263 O O . ILE A 1 164 ? 13.558 -3.662 -32.041 1.00 94.56 164 ILE A O 1
ATOM 1267 N N . LEU A 1 165 ? 12.580 -2.906 -30.162 1.00 94.00 165 LEU A N 1
ATOM 1268 C CA . LEU A 1 165 ? 11.798 -1.866 -30.825 1.00 94.00 165 LEU A CA 1
ATOM 1269 C C . LEU A 1 165 ? 12.681 -0.767 -31.411 1.00 94.00 165 LEU A C 1
ATOM 1271 O O . LEU A 1 165 ? 12.397 -0.296 -32.509 1.00 94.00 165 LEU A O 1
ATOM 1275 N N . ASP A 1 166 ? 13.768 -0.402 -30.735 1.00 93.94 166 ASP A N 1
ATOM 1276 C CA . ASP A 1 166 ? 14.739 0.560 -31.254 1.00 93.94 166 ASP A CA 1
ATOM 1277 C C . ASP A 1 166 ? 15.446 0.016 -32.498 1.00 93.94 166 ASP A C 1
ATOM 1279 O O . ASP A 1 166 ? 15.582 0.734 -33.486 1.00 93.94 166 ASP A O 1
ATOM 1283 N N . ALA A 1 167 ? 15.840 -1.263 -32.502 1.00 92.00 167 ALA A N 1
ATOM 1284 C CA . ALA A 1 167 ? 16.432 -1.900 -33.678 1.00 92.00 167 ALA A CA 1
ATOM 1285 C C . ALA A 1 167 ? 15.444 -1.952 -34.855 1.00 92.00 167 ALA A C 1
ATOM 1287 O O . ALA A 1 167 ? 15.805 -1.644 -35.993 1.00 92.00 167 ALA A O 1
ATOM 1288 N N . TRP A 1 168 ? 14.185 -2.296 -34.581 1.00 93.62 168 TRP A N 1
ATOM 1289 C CA . TRP A 1 168 ? 13.118 -2.302 -35.580 1.00 93.62 168 TRP A CA 1
ATOM 1290 C C . TRP A 1 168 ? 12.821 -0.899 -36.130 1.00 93.62 168 TRP A C 1
ATOM 1292 O O . TRP A 1 168 ? 12.653 -0.731 -37.339 1.00 93.62 168 TRP A O 1
ATOM 1302 N N . ALA A 1 169 ? 12.798 0.119 -35.266 1.00 93.06 169 ALA A N 1
ATOM 1303 C CA . ALA A 1 169 ? 12.599 1.509 -35.664 1.00 93.06 169 ALA A CA 1
ATOM 1304 C C . ALA A 1 169 ? 13.790 2.029 -36.483 1.00 93.06 169 ALA A C 1
ATOM 1306 O O . ALA A 1 169 ? 13.588 2.661 -37.522 1.00 93.06 169 ALA A O 1
ATOM 1307 N N . ALA A 1 170 ? 15.022 1.706 -36.081 1.00 91.69 170 ALA A N 1
ATOM 1308 C CA . ALA A 1 170 ? 16.240 2.096 -36.787 1.00 91.69 170 ALA A CA 1
ATOM 1309 C C . ALA A 1 170 ? 16.281 1.549 -38.224 1.00 91.69 170 ALA A C 1
ATOM 1311 O O . ALA A 1 170 ? 16.631 2.282 -39.148 1.00 91.69 170 ALA A O 1
ATOM 1312 N N . GLN A 1 171 ? 15.833 0.306 -38.445 1.00 93.00 171 GLN A N 1
ATOM 1313 C CA . GLN A 1 171 ? 15.716 -0.283 -39.791 1.00 93.00 171 GLN A CA 1
ATOM 1314 C C . GLN A 1 171 ? 14.760 0.487 -40.719 1.00 93.00 171 GLN A C 1
ATOM 1316 O O . GLN A 1 171 ? 14.844 0.352 -41.937 1.00 93.00 171 GLN A O 1
ATOM 1321 N N . ARG A 1 172 ? 13.854 1.295 -40.158 1.00 93.25 172 ARG A N 1
ATOM 1322 C CA . ARG A 1 172 ? 12.859 2.094 -40.889 1.00 93.25 172 ARG A CA 1
ATOM 1323 C C . ARG A 1 172 ? 13.193 3.588 -40.923 1.00 93.25 172 ARG A C 1
ATOM 1325 O O . ARG A 1 172 ? 12.337 4.384 -41.296 1.00 93.25 172 ARG A O 1
ATOM 1332 N N . GLY A 1 173 ? 14.403 3.977 -40.513 1.00 89.44 173 GLY A N 1
ATOM 1333 C CA . GLY A 1 173 ? 14.800 5.386 -40.414 1.00 89.44 173 GLY A CA 1
ATOM 1334 C C . GLY A 1 173 ? 14.114 6.142 -39.270 1.00 89.44 173 GLY A C 1
ATOM 1335 O O . GLY A 1 173 ? 13.965 7.359 -39.340 1.00 89.44 173 GLY A O 1
ATOM 1336 N N . GLY A 1 174 ? 13.653 5.428 -38.239 1.00 88.56 174 GLY A N 1
ATOM 1337 C CA . GLY A 1 174 ? 13.032 6.009 -37.052 1.00 88.56 174 GLY A CA 1
ATOM 1338 C C . GLY A 1 174 ? 14.016 6.767 -36.155 1.00 88.56 174 GLY A C 1
ATOM 1339 O O . GLY A 1 174 ? 15.234 6.645 -36.277 1.00 88.56 174 GLY A O 1
ATOM 1340 N N . ALA A 1 175 ? 13.468 7.553 -35.226 1.00 88.31 175 ALA A N 1
ATOM 1341 C CA . ALA A 1 175 ? 14.258 8.331 -34.279 1.00 88.31 175 ALA A CA 1
ATOM 1342 C C . ALA A 1 175 ? 14.992 7.432 -33.270 1.00 88.31 175 ALA A C 1
ATOM 1344 O O . ALA A 1 175 ? 14.418 6.486 -32.721 1.00 88.31 175 ALA A O 1
ATOM 1345 N N . ALA A 1 176 ? 16.248 7.778 -32.991 1.00 90.19 176 ALA A N 1
ATOM 1346 C CA . ALA A 1 176 ? 17.014 7.175 -31.912 1.00 90.19 176 ALA A CA 1
ATOM 1347 C C . ALA A 1 176 ? 16.632 7.802 -30.557 1.00 90.19 176 ALA A C 1
ATOM 1349 O O . ALA A 1 176 ? 16.347 9.003 -30.502 1.00 90.19 176 ALA A O 1
ATOM 1350 N N . PRO A 1 177 ? 16.658 7.025 -29.460 1.00 93.06 177 PRO A N 1
ATOM 1351 C CA . PRO A 1 177 ? 16.457 7.562 -28.118 1.00 93.06 177 PRO A CA 1
ATOM 1352 C C . PRO A 1 177 ? 17.532 8.585 -27.757 1.00 93.06 177 PRO A C 1
ATOM 1354 O O . PRO A 1 177 ? 18.671 8.484 -28.212 1.00 93.06 177 PRO A O 1
ATOM 1357 N N . ARG A 1 178 ? 17.196 9.564 -26.906 1.00 91.62 178 ARG A N 1
ATOM 1358 C CA . ARG A 1 178 ? 18.121 10.650 -26.511 1.00 91.62 178 ARG A CA 1
ATOM 1359 C C . ARG A 1 178 ? 19.426 10.166 -25.885 1.00 91.62 178 ARG A C 1
ATOM 1361 O O . ARG A 1 178 ? 20.470 10.759 -26.129 1.00 91.62 178 ARG A O 1
ATOM 1368 N N . GLY A 1 179 ? 19.370 9.083 -25.114 1.00 87.88 179 GLY A N 1
ATOM 1369 C CA . GLY A 1 179 ? 20.559 8.426 -24.562 1.00 87.88 179 GLY A CA 1
ATOM 1370 C C . GLY A 1 179 ? 21.324 7.555 -25.568 1.00 87.88 179 GLY A C 1
ATOM 1371 O O . GLY A 1 179 ? 22.359 6.996 -25.223 1.00 87.88 179 GLY A O 1
ATOM 1372 N N . GLY A 1 180 ? 20.826 7.419 -26.799 1.00 91.19 180 GLY A N 1
ATOM 1373 C CA . GLY A 1 180 ? 21.344 6.503 -27.808 1.00 91.19 180 GLY A CA 1
ATOM 1374 C C . GLY A 1 180 ? 21.101 5.028 -27.473 1.00 91.19 180 GLY A C 1
ATOM 1375 O O . GLY A 1 180 ? 20.388 4.679 -26.532 1.00 91.19 180 GLY A O 1
ATOM 1376 N N . ALA A 1 181 ? 21.714 4.146 -28.266 1.00 89.94 181 ALA A N 1
ATOM 1377 C CA . ALA A 1 181 ? 21.658 2.698 -28.050 1.00 89.94 181 ALA A CA 1
ATOM 1378 C C . ALA A 1 181 ? 22.539 2.223 -26.874 1.00 89.94 181 ALA A C 1
ATOM 1380 O O . ALA A 1 181 ? 22.318 1.134 -26.352 1.00 89.94 181 ALA A O 1
ATOM 1381 N N . ASP A 1 182 ? 23.511 3.038 -26.447 1.00 94.25 182 ASP A N 1
ATOM 1382 C CA . ASP A 1 182 ? 24.381 2.776 -25.293 1.00 94.25 182 ASP A CA 1
ATOM 1383 C C . ASP A 1 182 ? 24.383 3.982 -24.330 1.00 94.25 182 ASP A C 1
ATOM 1385 O O . ASP A 1 182 ? 25.348 4.752 -24.300 1.00 94.25 182 ASP A O 1
ATOM 1389 N N . PRO A 1 183 ? 23.295 4.195 -23.565 1.00 95.62 183 PRO A N 1
ATOM 1390 C CA . PRO A 1 183 ? 23.227 5.298 -22.613 1.00 95.62 183 PRO A CA 1
ATOM 1391 C C . PRO A 1 183 ? 24.237 5.115 -21.476 1.00 95.62 183 PRO A C 1
ATOM 1393 O O . PRO A 1 183 ? 24.480 4.006 -21.004 1.00 95.62 183 PRO A O 1
ATOM 1396 N N . SER A 1 184 ? 24.811 6.213 -20.978 1.00 97.00 184 SER A N 1
ATOM 1397 C CA . SER A 1 184 ? 25.740 6.157 -19.845 1.00 97.00 184 SER A CA 1
ATOM 1398 C C . SER A 1 184 ? 25.043 5.694 -18.557 1.00 97.00 184 SER A C 1
ATOM 1400 O O . SER A 1 184 ? 23.850 5.920 -18.352 1.00 97.00 184 SER A O 1
ATOM 1402 N N . TRP A 1 185 ? 25.795 5.099 -17.626 1.00 96.25 185 TRP A N 1
ATOM 1403 C CA . TRP A 1 185 ? 25.239 4.699 -16.326 1.00 96.25 185 TRP A CA 1
ATOM 1404 C C . TRP A 1 185 ? 24.662 5.877 -15.534 1.00 96.25 185 TRP A C 1
ATOM 1406 O O . TRP A 1 185 ? 23.640 5.714 -14.878 1.00 96.25 185 TRP A O 1
ATOM 1416 N N . SER A 1 186 ? 25.255 7.071 -15.627 1.00 97.00 186 SER A N 1
ATOM 1417 C CA . SER A 1 186 ? 24.701 8.271 -14.990 1.00 97.00 186 SER A CA 1
ATOM 1418 C C . SER A 1 186 ? 23.342 8.662 -15.575 1.00 97.00 186 SER A C 1
ATOM 1420 O O . SER A 1 186 ? 22.446 9.024 -14.818 1.00 97.00 186 SER A O 1
ATOM 1422 N N . TRP A 1 187 ? 23.155 8.527 -16.892 1.00 96.62 187 TRP A N 1
ATOM 1423 C CA . TRP A 1 187 ? 21.873 8.763 -17.560 1.00 96.62 187 TRP A CA 1
ATOM 1424 C C . TRP A 1 187 ? 20.802 7.767 -17.109 1.00 96.62 187 TRP A C 1
ATOM 1426 O O . TRP A 1 187 ? 19.687 8.157 -16.763 1.00 96.62 187 TRP A O 1
ATOM 1436 N N . VAL A 1 188 ? 21.163 6.481 -17.051 1.00 97.44 188 VAL A N 1
ATOM 1437 C CA . VAL A 1 188 ? 20.277 5.407 -16.575 1.00 97.44 188 VAL A CA 1
ATOM 1438 C C . VAL A 1 188 ? 19.872 5.639 -15.119 1.00 97.44 188 VAL A C 1
ATOM 1440 O O . VAL A 1 188 ? 18.685 5.610 -14.799 1.00 97.44 188 VAL A O 1
ATOM 1443 N N . LEU A 1 189 ? 20.840 5.910 -14.238 1.00 97.62 189 LEU A N 1
ATOM 1444 C CA . LEU A 1 189 ? 20.584 6.138 -12.816 1.00 97.62 189 LEU A CA 1
ATOM 1445 C C . LEU A 1 189 ? 19.759 7.403 -12.571 1.00 97.62 189 LEU A C 1
ATOM 1447 O O . LEU A 1 189 ? 18.888 7.380 -11.708 1.00 97.62 189 LEU A O 1
ATOM 1451 N N . ALA A 1 190 ? 19.972 8.472 -13.343 1.00 97.69 190 ALA A N 1
ATOM 1452 C CA . ALA A 1 190 ? 19.130 9.665 -13.280 1.00 97.69 190 ALA A CA 1
ATOM 1453 C C . ALA A 1 190 ? 17.678 9.346 -13.672 1.00 97.69 190 ALA A C 1
ATOM 1455 O O . ALA A 1 190 ? 16.753 9.733 -12.961 1.00 97.69 190 ALA A O 1
ATOM 1456 N N . GLY A 1 191 ? 17.477 8.567 -14.740 1.00 96.81 191 GLY A N 1
ATOM 1457 C CA . GLY A 1 191 ? 16.150 8.101 -15.139 1.00 96.81 191 GLY A CA 1
ATOM 1458 C C . GLY A 1 191 ? 15.467 7.275 -14.042 1.00 96.81 191 GLY A C 1
ATOM 1459 O O . GLY A 1 191 ? 14.322 7.550 -13.684 1.00 96.81 191 GLY A O 1
ATOM 1460 N N . ILE A 1 192 ? 16.178 6.310 -13.453 1.00 97.50 192 ILE A N 1
ATOM 1461 C CA . ILE A 1 192 ? 15.664 5.495 -12.339 1.00 97.50 192 ILE A CA 1
ATOM 1462 C C . ILE A 1 192 ? 15.350 6.368 -11.120 1.00 97.50 192 ILE A C 1
ATOM 1464 O O . ILE A 1 192 ? 14.287 6.212 -10.526 1.00 97.50 192 ILE A O 1
ATOM 1468 N N . ALA A 1 193 ? 16.226 7.307 -10.763 1.00 97.75 193 ALA A N 1
ATOM 1469 C CA . ALA A 1 193 ? 16.013 8.202 -9.630 1.00 97.75 193 ALA A CA 1
ATOM 1470 C C . ALA A 1 193 ? 14.750 9.056 -9.808 1.00 97.75 193 ALA A C 1
ATOM 1472 O O . ALA A 1 193 ? 13.952 9.160 -8.880 1.00 97.75 193 ALA A O 1
ATOM 1473 N N . CYS A 1 194 ? 14.523 9.614 -11.001 1.00 97.12 194 CYS A N 1
ATOM 1474 C CA . CYS A 1 194 ? 13.305 10.367 -11.298 1.00 97.12 194 CYS A CA 1
ATOM 1475 C C . CYS A 1 194 ? 12.043 9.492 -11.229 1.00 97.12 194 CYS A C 1
ATOM 1477 O O . CYS A 1 194 ? 11.028 9.938 -10.697 1.00 97.12 194 CYS A O 1
ATOM 1479 N N . PHE A 1 195 ? 12.110 8.243 -11.699 1.00 97.38 195 PHE A N 1
ATOM 1480 C CA . PHE A 1 195 ? 11.003 7.290 -11.573 1.00 97.38 195 PHE A CA 1
ATOM 1481 C C . PHE A 1 195 ? 10.704 6.945 -10.107 1.00 97.38 195 PHE A C 1
ATOM 1483 O O . PHE A 1 195 ? 9.558 7.041 -9.672 1.00 97.38 195 PHE A O 1
ATOM 1490 N N . VAL A 1 196 ? 11.731 6.610 -9.321 1.00 97.00 196 VAL A N 1
ATOM 1491 C CA . VAL A 1 196 ? 11.587 6.308 -7.888 1.00 97.00 196 VAL A CA 1
ATOM 1492 C C . VAL A 1 196 ? 11.039 7.515 -7.130 1.00 97.00 196 VAL A C 1
ATOM 1494 O O . VAL A 1 196 ? 10.165 7.355 -6.283 1.00 97.00 196 VAL A O 1
ATOM 1497 N N . LEU A 1 197 ? 11.498 8.725 -7.459 1.00 96.94 197 LEU A N 1
ATOM 1498 C CA . LEU A 1 197 ? 10.981 9.956 -6.867 1.00 96.94 197 LEU A CA 1
ATOM 1499 C C . LEU A 1 197 ? 9.503 10.168 -7.208 1.00 96.94 197 LEU A C 1
ATOM 1501 O O . LEU A 1 197 ? 8.730 10.520 -6.322 1.00 96.94 197 LEU A O 1
ATOM 1505 N N . GLN A 1 198 ? 9.100 9.931 -8.460 1.00 97.00 198 GLN A N 1
ATOM 1506 C CA . GLN A 1 198 ? 7.695 10.021 -8.856 1.00 97.00 198 GLN A CA 1
ATOM 1507 C C . GLN A 1 198 ? 6.835 8.997 -8.103 1.00 97.00 198 GLN A C 1
ATOM 1509 O O . GLN A 1 198 ? 5.760 9.344 -7.617 1.00 97.00 198 GLN A O 1
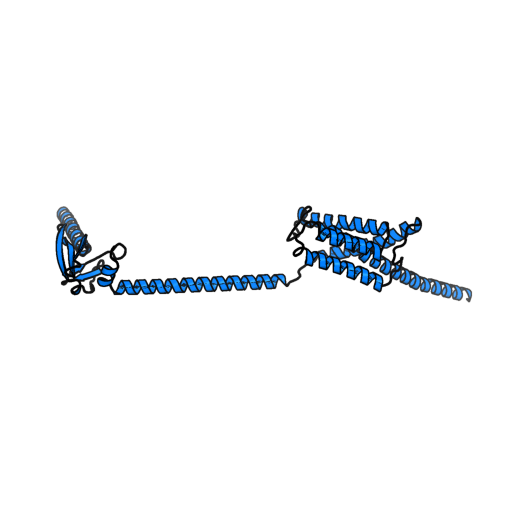ATOM 1514 N N . TYR A 1 199 ? 7.317 7.761 -7.960 1.00 95.38 199 TYR A N 1
ATOM 1515 C CA . TYR A 1 199 ? 6.598 6.719 -7.233 1.00 95.38 199 TYR A CA 1
ATOM 1516 C C . TYR A 1 199 ? 6.493 7.036 -5.729 1.00 95.38 199 TYR A C 1
ATOM 1518 O O . TYR A 1 199 ? 5.428 6.914 -5.129 1.00 95.38 199 TYR A O 1
ATOM 1526 N N . ALA A 1 200 ? 7.565 7.534 -5.111 1.00 93.88 200 ALA A N 1
ATOM 1527 C CA . ALA A 1 200 ? 7.518 7.990 -3.723 1.00 93.88 200 ALA A CA 1
ATOM 1528 C C . ALA A 1 200 ? 6.545 9.170 -3.546 1.00 93.88 200 ALA A C 1
ATOM 1530 O O . ALA A 1 200 ? 5.767 9.201 -2.591 1.00 93.88 200 ALA A O 1
ATOM 1531 N N . ALA A 1 201 ? 6.556 10.120 -4.486 1.00 93.50 201 ALA A N 1
ATOM 1532 C CA . ALA A 1 201 ? 5.655 11.264 -4.475 1.00 93.50 201 ALA A CA 1
ATOM 1533 C C . ALA A 1 201 ? 4.186 10.849 -4.627 1.00 93.50 201 ALA A C 1
ATOM 1535 O O . ALA A 1 201 ? 3.340 11.445 -3.968 1.00 93.50 201 ALA A O 1
ATOM 1536 N N . SER A 1 202 ? 3.869 9.826 -5.430 1.00 92.12 202 SER A N 1
ATOM 1537 C CA . SER A 1 202 ? 2.480 9.382 -5.598 1.00 92.12 202 SER A CA 1
ATOM 1538 C C . SER A 1 202 ? 1.880 8.900 -4.275 1.00 92.12 202 SER A C 1
ATOM 1540 O O . SER A 1 202 ? 0.800 9.348 -3.906 1.00 92.12 202 SER A O 1
ATOM 1542 N N . GLY A 1 203 ? 2.612 8.081 -3.512 1.00 88.62 203 GLY A N 1
ATOM 1543 C CA . GLY A 1 203 ? 2.156 7.606 -2.201 1.00 88.62 203 GLY A CA 1
ATOM 1544 C C . GLY A 1 203 ? 2.147 8.695 -1.123 1.00 88.62 203 GLY A C 1
ATOM 1545 O O . GLY A 1 203 ? 1.230 8.758 -0.309 1.00 88.62 203 GLY A O 1
ATOM 1546 N N . ALA A 1 204 ? 3.144 9.586 -1.120 1.00 90.06 204 ALA A N 1
ATOM 1547 C CA . ALA A 1 204 ? 3.235 10.655 -0.124 1.00 90.06 204 ALA A CA 1
ATOM 1548 C C . ALA A 1 204 ? 2.185 11.761 -0.323 1.00 90.06 204 ALA A C 1
ATOM 1550 O O . ALA A 1 204 ? 1.764 12.392 0.647 1.00 90.06 204 ALA A O 1
ATOM 1551 N N . LEU A 1 205 ? 1.787 12.020 -1.572 1.00 89.94 205 LEU A N 1
ATOM 1552 C CA . LEU A 1 205 ? 0.883 13.112 -1.926 1.00 89.94 205 LEU A CA 1
ATOM 1553 C C . LEU A 1 205 ? -0.579 12.681 -2.066 1.00 89.94 205 LEU A C 1
ATOM 1555 O O . LEU A 1 205 ? -1.438 13.557 -2.048 1.00 89.94 205 LEU A O 1
ATOM 1559 N N . GLU A 1 206 ? -0.880 11.383 -2.152 1.00 85.25 206 GLU A N 1
ATOM 1560 C CA . GLU A 1 206 ? -2.257 10.879 -2.269 1.00 85.25 206 GLU A CA 1
ATOM 1561 C C . GLU A 1 206 ? -3.170 11.357 -1.131 1.00 85.25 206 GLU A C 1
ATOM 1563 O O . GLU A 1 206 ? -4.276 11.817 -1.390 1.00 85.25 206 GLU A O 1
ATOM 1568 N N . GLY A 1 207 ? -2.700 11.311 0.119 1.00 82.69 207 GLY A N 1
ATOM 1569 C CA . GLY A 1 207 ? -3.468 11.812 1.264 1.00 82.69 207 GLY A CA 1
ATOM 1570 C C . GLY A 1 207 ? -3.595 13.344 1.291 1.00 82.69 207 GLY A C 1
ATOM 1571 O O . GLY A 1 207 ? -4.705 13.861 1.389 1.00 82.69 207 GLY A O 1
ATOM 1572 N N . PRO A 1 208 ? -2.480 14.102 1.219 1.00 85.81 208 PRO A N 1
ATOM 1573 C CA . PRO A 1 208 ? -2.511 15.566 1.270 1.00 85.81 208 PRO A CA 1
ATOM 1574 C C . PRO A 1 208 ? -3.207 16.249 0.084 1.00 85.81 208 PRO A C 1
ATOM 1576 O O . PRO A 1 208 ? -3.746 17.346 0.244 1.00 85.81 208 PRO A O 1
ATOM 1579 N N . LEU A 1 209 ? -3.174 15.649 -1.110 1.00 81.81 209 LEU A N 1
ATOM 1580 C CA . LEU A 1 209 ? -3.778 16.197 -2.327 1.00 81.81 209 LEU A CA 1
ATOM 1581 C C . LEU A 1 209 ? -5.130 15.535 -2.620 1.00 81.81 209 LEU A C 1
ATOM 1583 O O . LEU A 1 209 ? -5.333 14.973 -3.692 1.00 81.81 209 LEU A O 1
ATOM 1587 N N . ASP A 1 210 ? -6.091 15.686 -1.706 1.00 73.44 210 ASP A N 1
ATOM 1588 C CA . ASP A 1 210 ? -7.478 15.207 -1.863 1.00 73.44 210 ASP A CA 1
ATOM 1589 C C . ASP A 1 210 ? -8.316 16.091 -2.818 1.00 73.44 210 ASP A C 1
ATOM 1591 O O . ASP A 1 210 ? -9.486 16.401 -2.589 1.00 73.44 210 ASP A O 1
ATOM 1595 N N . ARG A 1 211 ? -7.694 16.593 -3.894 1.00 76.75 211 ARG A N 1
ATOM 1596 C CA . ARG A 1 211 ? -8.387 17.307 -4.973 1.00 76.75 211 ARG A CA 1
ATOM 1597 C C . ARG A 1 211 ? -8.387 16.444 -6.230 1.00 76.75 211 ARG A C 1
ATOM 1599 O O . ARG A 1 211 ? -7.304 16.081 -6.697 1.00 76.75 211 ARG A O 1
ATOM 1606 N N . PRO A 1 212 ? -9.563 16.176 -6.826 1.00 76.56 212 PRO A N 1
ATOM 1607 C CA . PRO A 1 212 ? -9.654 15.306 -7.989 1.00 76.56 212 PRO A CA 1
ATOM 1608 C C . PRO A 1 212 ? -8.805 15.856 -9.141 1.00 76.56 212 PRO A C 1
ATOM 1610 O O . PRO A 1 212 ? -8.885 17.038 -9.480 1.00 76.56 212 PRO A O 1
ATOM 1613 N N . GLY A 1 213 ? -7.967 14.996 -9.720 1.00 84.25 213 GLY A N 1
ATOM 1614 C CA . GLY A 1 213 ? -7.168 15.285 -10.911 1.00 84.25 213 GLY A CA 1
ATOM 1615 C C . GLY A 1 213 ? -5.885 16.099 -10.700 1.00 84.25 213 GLY A C 1
ATOM 1616 O O . GLY A 1 213 ? -5.076 16.167 -11.622 1.00 84.25 213 GLY A O 1
ATOM 1617 N N . VAL A 1 214 ? -5.640 16.694 -9.524 1.00 91.00 214 VAL A N 1
ATOM 1618 C CA . VAL A 1 214 ? -4.389 17.448 -9.276 1.00 91.00 214 VAL A CA 1
ATOM 1619 C C . VAL A 1 214 ? -3.188 16.506 -9.233 1.00 91.00 214 VAL A C 1
ATOM 1621 O O . VAL A 1 214 ? -2.167 16.777 -9.869 1.00 91.00 214 VAL A O 1
ATOM 1624 N N . LEU A 1 215 ? -3.320 15.389 -8.513 1.00 92.19 215 LEU A N 1
ATOM 1625 C CA . LEU A 1 215 ? -2.283 14.364 -8.454 1.00 92.19 215 LEU A CA 1
ATOM 1626 C C . LEU A 1 215 ? -2.058 13.737 -9.835 1.00 92.19 215 LEU A C 1
ATOM 1628 O O . LEU A 1 215 ? -0.916 13.646 -10.277 1.00 92.19 215 LEU A O 1
ATOM 1632 N N . ASP A 1 216 ? -3.130 13.398 -10.559 1.00 93.12 216 ASP A N 1
ATOM 1633 C CA . ASP A 1 216 ? -3.040 12.896 -11.933 1.00 93.12 216 ASP A CA 1
ATOM 1634 C C . ASP A 1 216 ? -2.293 13.859 -12.854 1.00 93.12 216 ASP A C 1
ATOM 1636 O O . ASP A 1 216 ? -1.371 13.442 -13.547 1.00 93.12 216 ASP A O 1
ATOM 1640 N N . ALA A 1 217 ? -2.631 15.151 -12.840 1.00 94.88 217 ALA A N 1
ATOM 1641 C CA . ALA A 1 217 ? -1.967 16.146 -13.677 1.00 94.88 217 ALA A CA 1
ATOM 1642 C C . ALA A 1 217 ? -0.470 16.267 -13.349 1.00 94.88 217 ALA A C 1
ATOM 1644 O O . ALA A 1 217 ? 0.359 16.365 -14.259 1.00 94.88 217 ALA A O 1
ATOM 1645 N N . LEU A 1 218 ? -0.109 16.223 -12.062 1.00 95.38 218 LEU A N 1
ATOM 1646 C CA . LEU A 1 218 ? 1.282 16.260 -11.614 1.00 95.38 218 LEU A CA 1
ATOM 1647 C C . LEU A 1 218 ? 2.064 15.029 -12.100 1.00 95.38 218 LEU A C 1
ATOM 1649 O O . LEU A 1 218 ? 3.149 15.166 -12.677 1.00 95.38 218 LEU A O 1
ATOM 1653 N N . LEU A 1 219 ? 1.517 13.829 -11.897 1.00 96.44 219 LEU A N 1
ATOM 1654 C CA . LEU A 1 219 ? 2.178 12.589 -12.306 1.00 96.44 219 LEU A CA 1
ATOM 1655 C C . LEU A 1 219 ? 2.219 12.448 -13.832 1.00 96.44 219 LEU A C 1
ATOM 1657 O O . LEU A 1 219 ? 3.256 12.081 -14.376 1.00 96.44 219 LEU A O 1
ATOM 1661 N N . ALA A 1 220 ? 1.157 12.829 -14.542 1.00 96.94 220 ALA A N 1
ATOM 1662 C CA . ALA A 1 220 ? 1.128 12.845 -16.003 1.00 96.94 220 ALA A CA 1
ATOM 1663 C C . ALA A 1 220 ? 2.186 13.797 -16.575 1.00 96.94 220 ALA A C 1
ATOM 1665 O O . ALA A 1 220 ? 2.939 13.426 -17.476 1.00 96.94 220 ALA A O 1
ATOM 1666 N N . THR A 1 221 ? 2.297 15.008 -16.017 1.00 97.31 221 THR A N 1
ATOM 1667 C CA . THR A 1 221 ? 3.296 15.998 -16.447 1.00 97.31 221 THR A CA 1
ATOM 1668 C C . THR A 1 221 ? 4.712 15.488 -16.205 1.00 97.31 221 THR A C 1
ATOM 1670 O O . THR A 1 221 ? 5.568 15.587 -17.083 1.00 97.31 221 THR A O 1
ATOM 1673 N N . THR A 1 222 ? 4.971 14.905 -15.033 1.00 97.12 222 THR A N 1
ATOM 1674 C CA . THR A 1 222 ? 6.302 14.373 -14.708 1.00 97.12 222 THR A CA 1
ATOM 1675 C C . THR A 1 222 ? 6.632 13.108 -15.505 1.00 97.12 222 THR A 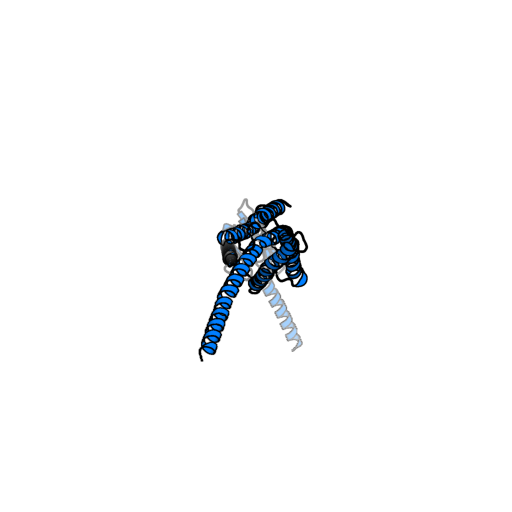C 1
ATOM 1677 O O . THR A 1 222 ? 7.777 12.950 -15.919 1.00 97.12 222 THR A O 1
ATOM 1680 N N . ALA A 1 223 ? 5.658 12.248 -15.817 1.00 97.50 223 ALA A N 1
ATOM 1681 C CA . ALA A 1 223 ? 5.839 11.101 -16.709 1.00 97.50 223 ALA A CA 1
ATOM 1682 C C . ALA A 1 223 ? 6.127 11.538 -18.157 1.00 97.50 223 ALA A C 1
ATOM 1684 O O . ALA A 1 223 ? 7.044 11.015 -18.794 1.00 97.50 223 ALA A O 1
ATOM 1685 N N . ALA A 1 224 ? 5.409 12.544 -18.663 1.00 97.75 224 ALA A N 1
ATOM 1686 C CA . ALA A 1 224 ? 5.665 13.120 -19.981 1.00 97.75 224 ALA A CA 1
ATOM 1687 C C . ALA A 1 224 ? 7.046 13.791 -20.048 1.00 97.75 224 ALA A C 1
ATOM 1689 O O . ALA A 1 224 ? 7.782 13.589 -21.015 1.00 97.75 224 ALA A O 1
ATOM 1690 N N . ALA A 1 225 ? 7.432 14.536 -19.007 1.00 97.38 225 ALA A N 1
ATOM 1691 C CA . ALA A 1 225 ? 8.760 15.135 -18.896 1.00 97.38 225 ALA A CA 1
ATOM 1692 C C . ALA A 1 225 ? 9.860 14.067 -18.846 1.00 97.38 225 ALA A C 1
ATOM 1694 O O . ALA A 1 225 ? 10.868 14.201 -19.536 1.00 97.38 225 ALA A O 1
ATOM 1695 N N . GLN A 1 226 ? 9.649 12.982 -18.097 1.00 96.56 226 GLN A N 1
ATOM 1696 C CA . GLN A 1 226 ? 10.564 11.844 -18.037 1.00 96.56 226 GLN A CA 1
ATOM 1697 C C . GLN A 1 226 ? 10.778 11.231 -19.424 1.00 96.56 226 GLN A C 1
ATOM 1699 O O . GLN A 1 226 ? 11.919 11.078 -19.861 1.00 96.56 226 GLN A O 1
ATOM 1704 N N . TRP A 1 227 ? 9.696 10.910 -20.140 1.00 97.50 227 TRP A N 1
ATOM 1705 C CA . TRP A 1 227 ? 9.794 10.399 -21.507 1.00 97.50 227 TRP A CA 1
ATOM 1706 C C . TRP A 1 227 ? 10.511 11.393 -22.417 1.00 97.50 227 TRP A C 1
ATOM 1708 O O . TRP A 1 227 ? 11.444 11.008 -23.120 1.00 97.50 227 TRP A O 1
ATOM 1718 N N . ALA A 1 228 ? 10.129 12.670 -22.366 1.00 97.00 228 ALA A N 1
ATOM 1719 C CA . ALA A 1 228 ? 10.731 13.696 -23.196 1.00 97.00 228 ALA A CA 1
ATOM 1720 C C . ALA A 1 228 ? 12.233 13.810 -22.922 1.00 97.00 228 ALA A C 1
ATOM 1722 O O . ALA A 1 228 ? 13.017 13.822 -23.858 1.00 97.00 228 ALA A O 1
ATOM 1723 N N . VAL A 1 229 ? 12.678 13.867 -21.669 1.00 96.94 229 VAL A N 1
ATOM 1724 C CA . VAL A 1 229 ? 14.102 14.024 -21.333 1.00 96.94 229 VAL A CA 1
ATOM 1725 C C . VAL A 1 229 ? 14.904 12.771 -21.677 1.00 96.94 229 VAL A C 1
ATOM 1727 O O . VAL A 1 229 ? 15.943 12.887 -22.326 1.00 96.94 229 VAL A O 1
ATOM 1730 N N . PHE A 1 230 ? 14.426 11.591 -21.282 1.00 96.38 230 PHE A N 1
ATOM 1731 C CA . PHE A 1 230 ? 15.237 10.373 -21.262 1.00 96.38 230 PHE A CA 1
ATOM 1732 C C . PHE A 1 230 ? 15.099 9.475 -22.495 1.00 96.38 230 PHE A C 1
ATOM 1734 O O . PHE A 1 230 ? 15.964 8.619 -22.699 1.00 96.38 230 PHE A O 1
ATOM 1741 N N . ASP A 1 231 ? 14.054 9.647 -23.307 1.00 95.19 231 ASP A N 1
ATOM 1742 C CA . ASP A 1 231 ? 13.779 8.789 -24.466 1.00 95.19 231 ASP A CA 1
ATOM 1743 C C . ASP A 1 231 ? 13.436 9.618 -25.718 1.00 95.19 231 ASP A C 1
ATOM 1745 O O . ASP A 1 231 ? 14.235 9.666 -26.652 1.00 95.19 231 ASP A O 1
ATOM 1749 N N . ALA A 1 232 ? 12.318 10.352 -25.692 1.00 95.56 232 ALA A N 1
ATOM 1750 C CA . ALA A 1 232 ? 11.783 11.191 -26.771 1.00 95.56 232 ALA A CA 1
ATOM 1751 C C . ALA A 1 232 ? 11.481 10.467 -28.096 1.00 95.56 232 ALA A C 1
ATOM 1753 O O . ALA A 1 232 ? 11.438 11.110 -29.147 1.00 95.56 232 ALA A O 1
ATOM 1754 N N . THR A 1 233 ? 11.258 9.150 -28.073 1.00 95.75 233 THR A N 1
ATOM 1755 C CA . THR A 1 233 ? 10.931 8.379 -29.282 1.00 95.75 233 THR A CA 1
ATOM 1756 C C . THR A 1 233 ? 9.465 7.944 -29.342 1.00 95.75 233 THR A C 1
ATOM 1758 O O . THR A 1 233 ? 8.848 7.717 -28.294 1.00 95.75 233 THR A O 1
ATOM 1761 N N . PRO A 1 234 ? 8.893 7.764 -30.551 1.00 94.69 234 PRO A N 1
ATOM 1762 C CA . PRO A 1 234 ? 7.550 7.207 -30.717 1.00 94.69 234 PRO A CA 1
ATOM 1763 C C . PRO A 1 234 ? 7.411 5.794 -30.140 1.00 94.69 234 PRO A C 1
ATOM 1765 O O . PRO A 1 234 ? 6.405 5.493 -29.502 1.00 94.69 234 PRO A O 1
ATOM 1768 N N . GLN A 1 235 ? 8.418 4.932 -30.315 1.00 93.56 235 GLN A N 1
ATOM 1769 C CA . GLN A 1 235 ? 8.401 3.581 -29.752 1.00 93.56 235 GLN A CA 1
ATOM 1770 C C . GLN A 1 235 ? 8.481 3.589 -28.219 1.00 93.56 235 GLN A C 1
ATOM 1772 O O . GLN A 1 235 ? 7.777 2.818 -27.571 1.00 93.56 235 GLN A O 1
ATOM 1777 N N . GLY A 1 236 ? 9.259 4.501 -27.627 1.00 93.94 236 GLY A N 1
ATOM 1778 C CA . GLY A 1 236 ? 9.284 4.705 -26.179 1.00 93.94 236 GLY A CA 1
ATOM 1779 C C . GLY A 1 236 ? 7.947 5.229 -25.647 1.00 93.94 236 GLY A C 1
ATOM 1780 O O . GLY A 1 236 ? 7.480 4.775 -24.606 1.00 93.94 236 GLY A O 1
ATOM 1781 N N . ALA A 1 237 ? 7.282 6.126 -26.387 1.00 95.81 237 ALA A N 1
ATOM 1782 C CA . ALA A 1 237 ? 5.945 6.610 -26.035 1.00 95.81 237 ALA A CA 1
ATOM 1783 C C . ALA A 1 237 ? 4.901 5.486 -26.108 1.00 95.81 237 ALA A C 1
ATOM 1785 O O . ALA A 1 237 ? 4.070 5.356 -25.211 1.00 95.81 237 ALA A O 1
ATOM 1786 N N . PHE A 1 238 ? 4.976 4.641 -27.140 1.00 95.69 238 PHE A N 1
ATOM 1787 C CA . PHE A 1 238 ? 4.139 3.450 -27.262 1.00 95.69 238 PHE A CA 1
ATOM 1788 C C . PHE A 1 238 ? 4.334 2.502 -26.074 1.00 95.69 238 PHE A C 1
ATOM 1790 O O . PHE A 1 238 ? 3.352 2.071 -25.476 1.00 95.69 238 PHE A O 1
ATOM 1797 N N . MET A 1 239 ? 5.582 2.220 -25.688 1.00 95.25 239 MET A N 1
ATOM 1798 C CA . MET A 1 239 ? 5.866 1.360 -24.536 1.00 95.25 239 MET A CA 1
ATOM 1799 C C . MET A 1 239 ? 5.373 1.962 -23.219 1.00 95.25 239 MET A C 1
ATOM 1801 O O . MET A 1 239 ? 4.801 1.236 -22.410 1.00 95.25 239 MET A O 1
ATOM 1805 N N . ALA A 1 240 ? 5.532 3.272 -23.020 1.00 95.75 240 ALA A N 1
ATOM 1806 C CA . ALA A 1 240 ? 5.000 3.970 -21.852 1.00 95.75 240 ALA A CA 1
ATOM 1807 C C . ALA A 1 240 ? 3.461 3.931 -21.805 1.00 95.75 240 ALA A C 1
ATOM 1809 O O . ALA A 1 240 ? 2.876 3.720 -20.746 1.00 95.75 240 ALA A O 1
ATOM 1810 N N . ALA A 1 241 ? 2.789 4.085 -22.948 1.00 96.38 241 ALA A N 1
ATOM 1811 C CA . ALA A 1 241 ? 1.336 3.947 -23.028 1.00 96.38 241 ALA A CA 1
ATOM 1812 C C . ALA A 1 241 ? 0.889 2.502 -22.752 1.00 96.38 241 ALA A C 1
ATOM 1814 O O . ALA A 1 241 ? -0.090 2.277 -22.042 1.00 96.38 241 ALA A O 1
ATOM 1815 N N . LEU A 1 242 ? 1.627 1.515 -23.268 1.00 94.75 242 LEU A N 1
ATOM 1816 C CA . LEU A 1 242 ? 1.347 0.103 -23.030 1.00 94.75 242 LEU A CA 1
ATOM 1817 C C . LEU A 1 242 ? 1.459 -0.245 -21.541 1.00 94.75 242 LEU A C 1
ATOM 1819 O O . LEU A 1 242 ? 0.569 -0.908 -21.012 1.00 94.75 242 LEU A O 1
ATOM 1823 N N . THR A 1 243 ? 2.501 0.220 -20.844 1.00 94.44 243 THR A N 1
ATOM 1824 C CA . THR A 1 243 ? 2.642 -0.011 -19.396 1.00 94.44 243 THR A CA 1
ATOM 1825 C C . THR A 1 243 ? 1.571 0.714 -18.594 1.00 94.44 243 THR A C 1
ATOM 1827 O O . THR A 1 243 ? 1.024 0.121 -17.663 1.00 94.44 243 THR A O 1
ATOM 1830 N N . ALA A 1 244 ? 1.219 1.943 -18.985 1.00 94.94 244 ALA A N 1
ATOM 1831 C CA . ALA A 1 244 ? 0.156 2.736 -18.366 1.00 94.94 244 ALA A CA 1
ATOM 1832 C C . ALA A 1 244 ? -1.224 2.067 -18.411 1.00 94.94 244 ALA A C 1
ATOM 1834 O O . ALA A 1 244 ? -2.097 2.438 -17.637 1.00 94.94 244 ALA A O 1
ATOM 1835 N N . VAL A 1 245 ? -1.428 1.094 -19.303 1.00 93.81 245 VAL A N 1
ATOM 1836 C CA . VAL A 1 245 ? -2.669 0.311 -19.398 1.00 93.81 245 VAL A CA 1
ATOM 1837 C C . VAL A 1 245 ? -2.493 -1.081 -18.797 1.00 93.81 245 VAL A C 1
ATOM 1839 O O . VAL A 1 245 ? -3.313 -1.511 -17.989 1.00 93.81 245 VAL A O 1
ATOM 1842 N N . ALA A 1 246 ? -1.424 -1.792 -19.163 1.00 93.00 246 ALA A N 1
ATOM 1843 C CA . ALA A 1 246 ? -1.213 -3.178 -18.755 1.00 93.00 246 ALA A CA 1
ATOM 1844 C C . ALA A 1 246 ? -0.990 -3.323 -17.242 1.00 93.00 246 ALA A C 1
ATOM 1846 O O . ALA A 1 246 ? -1.528 -4.250 -16.641 1.00 93.00 246 ALA A O 1
ATOM 1847 N N . GLY A 1 247 ? -0.235 -2.405 -16.626 1.00 91.31 247 GLY A N 1
ATOM 1848 C CA . GLY A 1 247 ? -0.012 -2.395 -15.179 1.00 91.31 247 GLY A CA 1
ATOM 1849 C C . GLY A 1 247 ? -1.325 -2.258 -14.405 1.00 91.31 247 GLY A C 1
ATOM 1850 O O . GLY A 1 247 ? -1.700 -3.190 -13.693 1.00 91.31 247 GLY A O 1
ATOM 1851 N N . PRO A 1 248 ? -2.094 -1.174 -14.614 1.00 92.00 248 PRO A N 1
ATOM 1852 C CA . PRO A 1 248 ? -3.378 -0.996 -13.941 1.00 92.00 248 PRO A CA 1
ATOM 1853 C C . PRO A 1 248 ? -4.392 -2.102 -14.257 1.00 92.00 248 PRO A C 1
ATOM 1855 O O . PRO A 1 248 ? -5.115 -2.526 -13.364 1.00 92.00 248 PRO A O 1
ATOM 1858 N N . ALA A 1 249 ? -4.428 -2.639 -15.482 1.00 91.38 249 ALA A N 1
ATOM 1859 C CA . ALA A 1 249 ? -5.300 -3.772 -15.812 1.00 91.38 249 ALA A CA 1
ATOM 1860 C C . ALA A 1 249 ? -4.947 -5.046 -15.017 1.00 91.38 249 ALA A C 1
ATOM 1862 O O . ALA A 1 249 ? -5.840 -5.773 -14.564 1.00 91.38 249 ALA A O 1
ATOM 1863 N N . MET A 1 250 ? -3.651 -5.311 -14.811 1.00 90.62 250 MET A N 1
ATOM 1864 C CA . MET A 1 250 ? -3.199 -6.389 -13.929 1.00 90.62 250 MET A CA 1
ATOM 1865 C C . MET A 1 250 ? -3.614 -6.125 -12.482 1.00 90.62 250 MET A C 1
ATOM 1867 O O . MET A 1 250 ? -4.154 -7.023 -11.839 1.00 90.62 250 MET A O 1
ATOM 1871 N N . GLU A 1 251 ? -3.451 -4.900 -11.985 1.00 90.44 251 GLU A N 1
ATOM 1872 C CA . GLU A 1 251 ? -3.896 -4.522 -10.639 1.00 90.44 251 GLU A CA 1
ATOM 1873 C C . GLU A 1 251 ? -5.409 -4.686 -10.449 1.00 90.44 251 GLU A C 1
ATOM 1875 O O . GLU A 1 251 ? -5.849 -5.311 -9.484 1.00 90.44 251 GLU A O 1
ATOM 1880 N N . MET A 1 252 ? -6.217 -4.241 -11.413 1.00 89.38 252 MET A N 1
ATOM 1881 C CA . MET A 1 252 ? -7.669 -4.449 -11.406 1.00 89.38 252 MET A CA 1
ATOM 1882 C C . MET A 1 252 ? -8.031 -5.938 -11.351 1.00 89.38 252 MET A C 1
ATOM 1884 O O . MET A 1 252 ? -9.004 -6.309 -10.693 1.00 89.38 252 MET A O 1
ATOM 1888 N N . SER A 1 253 ? -7.252 -6.802 -12.007 1.00 88.19 253 SER A N 1
ATOM 1889 C CA . SER A 1 253 ? -7.449 -8.257 -11.967 1.00 88.19 253 SER A CA 1
ATOM 1890 C C . SER A 1 253 ? -7.077 -8.845 -10.600 1.00 88.19 253 SER A C 1
ATOM 1892 O O . SER A 1 253 ? -7.792 -9.702 -10.078 1.00 88.19 253 SER A O 1
ATOM 1894 N N . LEU A 1 254 ? -5.997 -8.357 -9.981 1.00 89.12 254 LEU A N 1
ATOM 1895 C CA . LEU A 1 254 ? -5.571 -8.770 -8.639 1.00 89.12 254 LEU A CA 1
ATOM 1896 C C . LEU A 1 254 ? -6.577 -8.335 -7.559 1.00 89.12 254 LEU A C 1
ATOM 1898 O O . LEU A 1 254 ? -6.820 -9.093 -6.620 1.00 89.12 254 LEU A O 1
ATOM 1902 N N . ILE A 1 255 ? -7.184 -7.155 -7.707 1.00 88.38 255 ILE A N 1
ATOM 1903 C CA . ILE A 1 255 ? -8.138 -6.580 -6.746 1.00 88.38 255 ILE A CA 1
ATOM 1904 C C . ILE A 1 255 ? -9.544 -7.168 -6.922 1.00 88.38 255 ILE A C 1
ATOM 1906 O O . ILE A 1 255 ? -10.150 -7.612 -5.947 1.00 88.38 255 ILE A O 1
ATOM 1910 N N . ASN A 1 256 ? -10.076 -7.194 -8.149 1.00 87.06 256 ASN A N 1
ATOM 1911 C CA . ASN A 1 256 ? -11.468 -7.604 -8.389 1.00 87.06 256 ASN A CA 1
ATOM 1912 C C . ASN A 1 256 ? -11.620 -9.085 -8.736 1.00 87.06 256 ASN A C 1
ATOM 1914 O O . ASN A 1 256 ? -12.690 -9.642 -8.520 1.00 87.06 256 ASN A O 1
ATOM 1918 N N . GLY A 1 257 ? -10.594 -9.707 -9.319 1.00 86.75 257 GLY A N 1
ATOM 1919 C CA . GLY A 1 257 ? -10.632 -11.120 -9.696 1.00 86.75 257 GLY A CA 1
ATOM 1920 C C . GLY A 1 257 ? -10.130 -12.026 -8.578 1.00 86.75 257 GLY A C 1
ATOM 1921 O O . GLY A 1 257 ? -10.792 -12.995 -8.220 1.00 86.75 257 GLY A O 1
ATOM 1922 N N . LEU A 1 258 ? -8.954 -11.710 -8.027 1.00 86.69 258 LEU A N 1
ATOM 1923 C CA . LEU A 1 258 ? -8.284 -12.551 -7.027 1.00 86.69 258 LEU A CA 1
ATOM 1924 C C . LEU A 1 258 ? -8.417 -12.035 -5.586 1.00 86.69 258 LEU A C 1
ATOM 1926 O O . LEU A 1 258 ? -8.046 -12.752 -4.660 1.00 86.69 258 LEU A O 1
ATOM 1930 N N . HIS A 1 259 ? -8.938 -10.818 -5.393 1.00 86.31 259 HIS A N 1
ATOM 1931 C CA . HIS A 1 259 ? -9.115 -10.173 -4.087 1.00 86.31 259 HIS A CA 1
ATOM 1932 C C . HIS A 1 259 ? -7.854 -10.200 -3.201 1.00 86.31 259 HIS A C 1
ATOM 1934 O O . HIS A 1 259 ? -7.936 -10.396 -1.989 1.00 86.31 259 HIS A O 1
ATOM 1940 N N . LEU A 1 260 ? -6.674 -10.017 -3.807 1.00 85.12 260 LEU A N 1
ATOM 1941 C CA . LEU A 1 260 ? -5.385 -10.173 -3.119 1.00 85.12 260 LEU A CA 1
ATOM 1942 C C . LEU A 1 260 ? -4.962 -8.944 -2.309 1.00 85.12 260 LEU A C 1
ATOM 1944 O O . LEU A 1 260 ? -4.201 -9.084 -1.355 1.00 85.12 260 LEU A O 1
ATOM 1948 N N . TYR A 1 261 ? -5.421 -7.751 -2.688 1.00 84.00 261 TYR A N 1
ATOM 1949 C CA . TYR A 1 261 ? -5.207 -6.519 -1.930 1.00 84.00 261 TYR A CA 1
ATOM 1950 C C . TYR A 1 261 ? -6.271 -5.469 -2.276 1.00 84.00 261 TYR A C 1
ATOM 1952 O O . TYR A 1 261 ? -7.074 -5.659 -3.190 1.00 84.00 261 TYR A O 1
ATOM 1960 N N . SER A 1 262 ? -6.282 -4.364 -1.530 1.00 83.06 262 SER A N 1
ATOM 1961 C CA . SER A 1 262 ? -7.187 -3.230 -1.733 1.00 83.06 262 SER A CA 1
ATOM 1962 C C . SER A 1 262 ? -6.468 -1.911 -1.478 1.00 83.06 262 SER A C 1
ATOM 1964 O O . SER A 1 262 ? -5.622 -1.834 -0.587 1.00 83.06 262 SER A O 1
ATOM 1966 N N . TYR A 1 263 ? -6.853 -0.862 -2.202 1.00 79.69 263 TYR A N 1
ATOM 1967 C CA . TYR A 1 263 ? -6.414 0.500 -1.910 1.00 79.69 263 TYR A CA 1
ATOM 1968 C C . TYR A 1 263 ? -7.177 1.095 -0.725 1.00 79.69 263 TYR A C 1
ATOM 1970 O O . TYR A 1 263 ? -8.367 0.843 -0.540 1.00 79.69 263 TYR A O 1
ATOM 1978 N N . GLN A 1 264 ? -6.475 1.898 0.077 1.00 68.88 264 GLN A N 1
ATOM 1979 C CA . GLN A 1 264 ? -7.026 2.482 1.300 1.00 68.88 264 GLN A CA 1
ATOM 1980 C C . GLN A 1 264 ? -7.952 3.681 1.020 1.00 68.88 264 GLN A C 1
ATOM 1982 O O . GLN A 1 264 ? -8.896 3.898 1.775 1.00 68.88 264 GLN A O 1
ATOM 1987 N N . HIS A 1 265 ? -7.682 4.457 -0.038 1.00 61.78 265 HIS A N 1
ATOM 1988 C CA . HIS A 1 265 ? -8.407 5.684 -0.392 1.00 61.78 265 HIS A CA 1
ATOM 1989 C C . HIS A 1 265 ? -8.604 5.802 -1.918 1.00 61.78 265 HIS A C 1
ATOM 1991 O O . HIS A 1 265 ? -7.824 5.253 -2.689 1.00 61.78 265 HIS A O 1
ATOM 1997 N N . ASN A 1 266 ? -9.657 6.519 -2.337 1.00 57.88 266 ASN A N 1
ATOM 1998 C CA . ASN A 1 266 ? -9.860 7.084 -3.684 1.00 57.88 266 ASN A CA 1
ATOM 1999 C C . ASN A 1 266 ? -9.654 6.142 -4.897 1.00 57.88 266 ASN A C 1
ATOM 2001 O O . ASN A 1 266 ? -9.159 6.553 -5.947 1.00 57.88 266 ASN A O 1
ATOM 2005 N N . ALA A 1 267 ? -10.115 4.891 -4.800 1.00 62.41 267 ALA A N 1
ATOM 2006 C CA . ALA A 1 267 ? -10.190 3.979 -5.940 1.00 62.41 267 ALA A CA 1
ATOM 2007 C C . ALA A 1 267 ? -11.257 4.439 -6.955 1.00 62.41 267 ALA A C 1
ATOM 2009 O O . ALA A 1 267 ? -12.453 4.222 -6.761 1.00 62.41 267 ALA A O 1
ATOM 2010 N N . TRP A 1 268 ? -10.822 5.089 -8.036 1.00 65.88 268 TRP A N 1
ATOM 2011 C CA . TRP A 1 268 ? -11.709 5.703 -9.031 1.00 65.88 268 TRP A CA 1
ATOM 2012 C C . TRP A 1 268 ? -12.094 4.746 -10.169 1.00 65.88 268 TRP A C 1
ATOM 2014 O O . TRP A 1 268 ? -13.225 4.789 -10.651 1.00 65.88 268 TRP A O 1
ATOM 2024 N N . VAL A 1 269 ? -11.187 3.852 -10.589 1.00 64.75 269 VAL A N 1
ATOM 2025 C CA . VAL A 1 269 ? -11.422 2.921 -11.706 1.00 64.75 269 VAL A CA 1
ATOM 2026 C C . VAL A 1 269 ? -11.282 1.486 -11.214 1.00 64.75 269 VAL A C 1
ATOM 2028 O O . VAL A 1 269 ? -10.172 1.012 -10.985 1.00 64.75 269 VAL A O 1
ATOM 2031 N N . LEU A 1 270 ? -12.414 0.791 -11.052 1.00 72.38 270 LEU A N 1
ATOM 2032 C CA . LEU A 1 270 ? -12.467 -0.640 -10.711 1.00 72.38 270 LEU A CA 1
ATOM 2033 C C . LEU A 1 270 ? -11.513 -1.021 -9.556 1.00 72.38 270 LEU A C 1
ATOM 2035 O O . LEU A 1 270 ? -10.728 -1.954 -9.673 1.00 72.38 270 LEU A O 1
ATOM 2039 N N . GLY A 1 271 ? -11.517 -0.269 -8.454 1.00 73.69 271 GLY A N 1
ATOM 2040 C CA . GLY A 1 271 ? -10.674 -0.583 -7.291 1.00 73.69 271 GLY A CA 1
ATOM 2041 C C . GLY A 1 271 ? -9.228 -0.065 -7.353 1.00 73.69 271 GLY A C 1
ATOM 2042 O O . GLY A 1 271 ? -8.532 -0.159 -6.346 1.00 73.69 271 GLY A O 1
ATOM 2043 N N . THR A 1 272 ? -8.792 0.531 -8.470 1.00 83.06 272 THR A N 1
ATOM 2044 C CA . THR A 1 272 ? -7.459 1.150 -8.624 1.00 83.06 272 THR A CA 1
ATOM 2045 C C . THR A 1 272 ? -7.537 2.681 -8.700 1.00 83.06 272 THR A C 1
ATOM 2047 O O . THR A 1 272 ? -8.504 3.227 -9.251 1.00 83.06 272 THR A O 1
ATOM 2050 N N . PRO A 1 273 ? -6.547 3.406 -8.152 1.00 87.81 273 PRO A N 1
ATOM 2051 C CA . PRO A 1 273 ? -6.470 4.853 -8.299 1.00 87.81 273 PRO A CA 1
ATOM 2052 C C . PRO A 1 273 ? -6.070 5.239 -9.728 1.00 87.81 273 PRO A C 1
ATOM 2054 O O . PRO A 1 273 ? -5.207 4.606 -10.326 1.00 87.81 273 PRO A O 1
ATOM 2057 N N . SER A 1 274 ? -6.645 6.310 -10.280 1.00 88.88 274 SER A N 1
ATOM 2058 C CA . SER A 1 274 ? -6.346 6.758 -11.655 1.00 88.88 274 SER A CA 1
ATOM 2059 C C . SER A 1 274 ? -4.881 7.158 -11.857 1.00 88.88 274 SER A C 1
ATOM 2061 O O . SER A 1 274 ? -4.316 6.965 -12.935 1.00 88.88 274 SER A O 1
ATOM 2063 N N . TRP A 1 275 ? -4.245 7.661 -10.798 1.00 91.00 275 TRP A N 1
ATOM 2064 C CA . TRP A 1 275 ? -2.893 8.197 -10.846 1.00 91.00 275 TRP A CA 1
ATOM 2065 C C . TRP A 1 275 ? -1.823 7.120 -11.098 1.00 91.00 275 TRP A C 1
ATOM 2067 O O . TRP A 1 275 ? -0.727 7.438 -11.567 1.00 91.00 275 TRP A O 1
ATOM 2077 N N . ILE A 1 276 ? -2.136 5.841 -10.847 1.00 92.31 276 ILE A N 1
ATOM 2078 C CA . ILE A 1 276 ? -1.198 4.722 -11.022 1.00 92.31 276 ILE A CA 1
ATOM 2079 C C . ILE A 1 276 ? -0.807 4.517 -12.491 1.00 92.31 276 ILE A C 1
ATOM 2081 O O . ILE A 1 276 ? 0.330 4.144 -12.783 1.00 92.31 276 ILE A O 1
ATOM 2085 N N . CYS A 1 277 ? -1.697 4.860 -13.430 1.00 94.00 277 CYS A N 1
ATOM 2086 C CA . CYS A 1 277 ? -1.422 4.826 -14.868 1.00 94.00 277 CYS A CA 1
ATOM 2087 C C . CYS A 1 277 ? -0.168 5.640 -15.218 1.00 94.00 277 CYS A C 1
ATOM 2089 O O . CYS A 1 277 ? 0.676 5.200 -16.001 1.00 94.00 277 CYS A O 1
ATOM 2091 N N . TRP A 1 278 ? -0.008 6.810 -14.598 1.00 95.94 278 TRP A N 1
ATOM 2092 C CA . TRP A 1 278 ? 1.113 7.711 -14.861 1.00 95.94 278 TRP A CA 1
ATOM 2093 C C . TRP A 1 278 ? 2.424 7.198 -14.264 1.00 95.94 278 TRP A C 1
ATOM 2095 O O . TRP A 1 278 ? 3.471 7.329 -14.899 1.00 95.94 278 TRP A O 1
ATOM 2105 N N . VAL A 1 279 ? 2.360 6.529 -13.109 1.00 95.94 279 VAL A N 1
ATOM 2106 C CA . VAL A 1 279 ? 3.522 5.866 -12.495 1.00 95.94 279 VAL A CA 1
ATOM 2107 C C . VAL A 1 279 ? 4.036 4.745 -13.403 1.00 95.94 279 VAL A C 1
ATOM 2109 O O . VAL A 1 279 ? 5.233 4.685 -13.696 1.00 95.94 279 VAL A O 1
ATOM 2112 N N . TYR A 1 280 ? 3.142 3.901 -13.932 1.00 96.19 280 TYR A N 1
ATOM 2113 C CA . TYR A 1 280 ? 3.527 2.873 -14.905 1.00 96.19 280 TYR A CA 1
ATOM 2114 C C . TYR A 1 280 ? 4.056 3.464 -16.217 1.00 96.19 280 TYR A C 1
ATOM 2116 O O . TYR A 1 280 ? 5.004 2.916 -16.789 1.00 96.19 280 TYR A O 1
ATOM 2124 N N . ALA A 1 281 ? 3.495 4.582 -16.690 1.00 96.62 281 ALA A N 1
ATOM 2125 C CA . ALA A 1 281 ? 4.017 5.292 -17.859 1.00 96.62 281 ALA A CA 1
ATOM 2126 C C . ALA A 1 281 ? 5.460 5.777 -17.626 1.00 96.62 281 ALA A C 1
ATOM 2128 O O . ALA A 1 281 ? 6.328 5.610 -18.485 1.00 96.62 281 ALA A O 1
ATOM 2129 N N . CYS A 1 282 ? 5.737 6.331 -16.441 1.00 96.50 282 CYS A N 1
ATOM 2130 C CA . CYS A 1 282 ? 7.058 6.832 -16.057 1.00 96.50 282 CYS A CA 1
ATOM 2131 C C . CYS A 1 282 ? 8.122 5.725 -15.973 1.00 96.50 282 CYS A C 1
ATOM 2133 O O . CYS A 1 282 ? 9.287 5.952 -16.316 1.00 96.50 282 CYS A O 1
ATOM 2135 N N . GLY A 1 283 ? 7.724 4.514 -15.574 1.00 93.31 283 GLY A N 1
ATOM 2136 C CA . GLY A 1 283 ? 8.621 3.360 -15.512 1.00 93.31 283 GLY A CA 1
ATOM 2137 C C . GLY A 1 283 ? 9.206 2.958 -16.872 1.00 93.31 283 GLY A C 1
ATOM 2138 O O . GLY A 1 283 ? 10.340 2.480 -16.927 1.00 93.31 283 GLY A O 1
ATOM 2139 N N . GLY A 1 284 ? 8.481 3.201 -17.973 1.00 92.44 284 GLY A N 1
ATOM 2140 C CA . GLY A 1 284 ? 8.884 2.819 -19.332 1.00 92.44 284 GLY A CA 1
ATOM 2141 C C . GLY A 1 284 ? 10.275 3.341 -19.725 1.00 92.44 284 GLY A C 1
ATOM 2142 O O . GLY A 1 284 ? 11.191 2.531 -19.878 1.00 92.44 284 GLY A O 1
ATOM 2143 N N . PRO A 1 285 ? 10.486 4.669 -19.820 1.00 93.44 285 PRO A N 1
ATOM 2144 C CA . PRO A 1 285 ? 11.786 5.255 -20.161 1.00 93.44 285 PRO A CA 1
ATOM 2145 C C . PRO A 1 285 ? 12.929 4.859 -19.212 1.00 93.44 285 PRO A C 1
ATOM 2147 O O . PRO A 1 285 ? 14.060 4.653 -19.658 1.00 93.44 285 PRO A O 1
ATOM 2150 N N . ALA A 1 286 ? 12.658 4.740 -17.907 1.00 94.38 286 ALA A N 1
ATOM 2151 C CA . ALA A 1 286 ? 13.675 4.398 -16.910 1.00 94.38 286 ALA A CA 1
ATOM 2152 C C . ALA A 1 286 ? 14.186 2.958 -17.089 1.00 94.38 286 ALA A C 1
ATOM 2154 O O . ALA A 1 286 ? 15.393 2.728 -17.211 1.00 94.38 286 ALA A O 1
ATOM 2155 N N . VAL A 1 287 ? 13.266 1.992 -17.165 1.00 95.44 287 VAL A N 1
ATOM 2156 C CA . VAL A 1 287 ? 13.600 0.572 -17.353 1.00 95.44 287 VAL A CA 1
ATOM 2157 C C . VAL A 1 287 ? 14.087 0.305 -18.780 1.00 95.44 287 VAL A C 1
ATOM 2159 O O . VAL A 1 287 ? 15.007 -0.488 -18.981 1.00 95.44 287 VAL A O 1
ATOM 2162 N N . GLY A 1 288 ? 13.539 1.005 -19.774 1.00 95.12 288 GLY A N 1
ATOM 2163 C CA . GLY A 1 288 ? 13.975 0.918 -21.166 1.00 95.12 288 GLY A CA 1
ATOM 2164 C C . GLY A 1 288 ? 15.436 1.325 -21.351 1.00 95.12 288 GLY A C 1
ATOM 2165 O O . GLY A 1 288 ? 16.203 0.597 -21.981 1.00 95.12 288 GLY A O 1
ATOM 2166 N N . ASN A 1 289 ? 15.865 2.431 -20.734 1.00 96.88 289 ASN A N 1
ATOM 2167 C CA . ASN A 1 289 ? 17.267 2.862 -20.769 1.00 96.88 289 ASN A CA 1
ATOM 2168 C C . ASN A 1 289 ? 18.213 1.899 -20.047 1.00 96.88 289 ASN A C 1
ATOM 2170 O O . ASN A 1 289 ? 19.322 1.661 -20.533 1.00 96.88 289 ASN A O 1
ATOM 2174 N N . LEU A 1 290 ? 17.775 1.298 -18.938 1.00 97.25 290 LEU A N 1
ATOM 2175 C CA . LEU A 1 290 ? 18.521 0.212 -18.302 1.00 97.25 290 LEU A CA 1
ATOM 2176 C C . LEU A 1 290 ? 18.680 -0.979 -19.260 1.00 97.25 290 LEU A C 1
ATOM 2178 O O . LEU A 1 290 ? 19.789 -1.482 -19.434 1.00 97.25 290 LEU A O 1
ATOM 2182 N N . GLY A 1 291 ? 17.597 -1.380 -19.929 1.00 96.06 291 GLY A N 1
ATOM 2183 C CA . GLY A 1 291 ? 17.602 -2.438 -20.939 1.00 96.06 291 GLY A CA 1
ATOM 2184 C C . GLY A 1 291 ? 18.587 -2.184 -22.078 1.00 96.06 291 GLY A C 1
ATOM 2185 O O . GLY A 1 291 ? 19.384 -3.060 -22.415 1.00 96.06 291 GLY A O 1
ATOM 2186 N N . ARG A 1 292 ? 18.602 -0.959 -22.617 1.00 96.31 292 ARG A N 1
ATOM 2187 C CA . ARG A 1 292 ? 19.560 -0.519 -23.650 1.00 96.31 292 ARG A CA 1
ATOM 2188 C C . ARG A 1 292 ? 21.004 -0.661 -23.182 1.00 96.31 292 ARG A C 1
ATOM 2190 O O . ARG A 1 292 ? 21.800 -1.307 -23.861 1.00 96.31 292 ARG A O 1
ATOM 2197 N N . ARG A 1 293 ? 21.329 -0.146 -21.990 1.00 97.00 293 ARG A N 1
ATOM 2198 C CA . ARG A 1 293 ? 22.685 -0.236 -21.425 1.00 97.00 293 ARG A CA 1
ATOM 2199 C C . ARG A 1 293 ? 23.128 -1.683 -21.207 1.00 97.00 293 ARG A C 1
ATOM 2201 O O . ARG A 1 293 ? 24.247 -2.044 -21.570 1.00 97.00 293 ARG A O 1
ATOM 2208 N N . VAL A 1 294 ? 22.260 -2.519 -20.638 1.00 95.69 294 VAL A N 1
ATOM 2209 C CA . VAL A 1 294 ? 22.557 -3.944 -20.428 1.00 95.69 294 VAL A CA 1
ATOM 2210 C C . VAL A 1 294 ? 22.752 -4.656 -21.768 1.00 95.69 294 VAL A C 1
ATOM 2212 O O . VAL A 1 294 ? 23.717 -5.400 -21.929 1.00 95.69 294 VAL A O 1
ATOM 2215 N N . SER A 1 295 ? 21.896 -4.389 -22.756 1.00 94.38 295 SER A N 1
ATOM 2216 C CA . SER A 1 295 ? 22.025 -4.953 -24.103 1.00 94.38 295 SER A CA 1
ATOM 2217 C C . SER A 1 295 ? 23.348 -4.560 -24.768 1.00 94.38 295 SER A C 1
ATOM 2219 O O . SER A 1 295 ? 24.037 -5.424 -25.313 1.00 94.38 295 SER A O 1
ATOM 2221 N N . ALA A 1 296 ? 23.736 -3.284 -24.697 1.00 93.75 296 ALA A N 1
ATOM 2222 C CA . ALA A 1 296 ? 25.001 -2.801 -25.245 1.00 93.75 296 ALA A CA 1
ATOM 2223 C C . ALA A 1 296 ? 26.210 -3.481 -24.580 1.00 93.75 296 ALA A C 1
ATOM 2225 O O . ALA A 1 296 ? 27.152 -3.894 -25.259 1.00 93.75 296 ALA A O 1
ATOM 2226 N N . GLU A 1 297 ? 26.166 -3.666 -23.259 1.00 93.62 297 GLU A N 1
ATOM 2227 C CA . GLU A 1 297 ? 27.215 -4.372 -22.522 1.00 93.62 297 GLU A CA 1
ATOM 2228 C C . GLU A 1 297 ? 27.319 -5.851 -22.925 1.00 93.62 297 GLU A C 1
ATOM 2230 O O . GLU A 1 297 ? 28.411 -6.341 -23.216 1.00 93.62 297 GLU A O 1
ATOM 2235 N N . LEU A 1 298 ? 26.189 -6.554 -23.039 1.00 92.00 298 LEU A N 1
ATOM 2236 C CA . LEU A 1 298 ? 26.163 -7.949 -23.494 1.00 92.00 298 LEU A CA 1
ATOM 2237 C C . LEU A 1 298 ? 26.702 -8.102 -24.924 1.00 92.00 298 LEU A C 1
ATOM 2239 O O . LEU A 1 298 ? 27.401 -9.071 -25.232 1.00 92.00 298 LEU A O 1
ATOM 2243 N N . GLN A 1 299 ? 26.410 -7.143 -25.804 1.00 90.44 299 GLN A N 1
ATOM 2244 C CA . GLN A 1 299 ? 26.956 -7.122 -27.162 1.00 90.44 299 GLN A CA 1
ATOM 2245 C C . GLN A 1 299 ? 28.475 -6.915 -27.161 1.00 90.44 299 GLN A C 1
ATOM 2247 O O . GLN A 1 299 ? 29.177 -7.627 -27.883 1.00 90.44 299 GLN A O 1
ATOM 2252 N N . ARG A 1 300 ? 29.001 -6.012 -26.318 1.00 91.75 300 ARG A N 1
ATOM 2253 C CA . ARG A 1 300 ? 30.454 -5.841 -26.137 1.00 91.75 300 ARG A CA 1
ATOM 2254 C C . ARG A 1 300 ? 31.123 -7.133 -25.681 1.00 91.75 300 ARG A C 1
ATOM 2256 O O . ARG A 1 300 ? 32.132 -7.524 -26.262 1.00 91.75 300 ARG A O 1
ATOM 2263 N N . GLN A 1 301 ? 30.545 -7.816 -24.695 1.00 90.50 301 GLN A N 1
ATOM 2264 C CA . GLN A 1 301 ? 31.085 -9.078 -24.181 1.00 90.50 301 GLN A CA 1
ATOM 2265 C C . GLN A 1 301 ? 31.083 -10.181 -25.242 1.00 90.50 301 GLN A C 1
ATOM 2267 O O . GLN A 1 301 ? 32.073 -10.898 -25.378 1.00 90.50 301 GLN A O 1
ATOM 2272 N N . ARG A 1 302 ? 30.020 -10.284 -26.052 1.00 91.12 302 ARG A N 1
ATOM 2273 C CA . ARG A 1 302 ? 29.979 -11.222 -27.187 1.00 91.12 302 ARG A CA 1
ATOM 2274 C C . ARG A 1 302 ? 31.069 -10.941 -28.218 1.00 91.12 302 ARG A C 1
ATOM 2276 O O . ARG A 1 302 ? 31.706 -11.881 -28.683 1.00 91.12 302 ARG A O 1
ATOM 2283 N N . MET A 1 303 ? 31.299 -9.674 -28.564 1.00 86.00 303 MET A N 1
ATOM 2284 C CA . MET A 1 303 ? 32.353 -9.300 -29.515 1.00 86.00 303 MET A CA 1
ATOM 2285 C C . MET A 1 303 ? 33.758 -9.546 -28.946 1.00 86.00 303 MET A C 1
ATOM 2287 O O . MET A 1 303 ? 34.623 -10.049 -29.660 1.00 86.00 303 MET A O 1
ATOM 2291 N N . ALA A 1 304 ? 33.974 -9.262 -27.658 1.00 82.38 304 ALA A N 1
ATOM 2292 C CA . ALA A 1 304 ? 35.239 -9.535 -26.975 1.00 82.38 304 ALA A CA 1
ATOM 2293 C C . ALA A 1 304 ? 35.526 -11.044 -26.851 1.00 82.38 304 ALA A C 1
ATOM 2295 O O . ALA A 1 304 ? 36.661 -11.468 -27.056 1.00 82.38 304 ALA A O 1
ATOM 2296 N N . GLY A 1 305 ? 34.502 -11.858 -26.573 1.00 75.00 305 GLY A N 1
ATOM 2297 C CA . GLY A 1 305 ? 34.616 -13.318 -26.517 1.00 75.00 305 GLY A CA 1
ATOM 2298 C C . GLY A 1 305 ? 34.860 -13.956 -27.889 1.00 75.00 305 GLY A C 1
ATOM 2299 O O . GLY A 1 305 ? 35.751 -14.788 -28.028 1.00 75.00 305 GLY A O 1
ATOM 2300 N N . GLY A 1 306 ? 34.144 -13.512 -28.929 1.00 62.94 306 GLY A N 1
ATOM 2301 C CA . GLY A 1 306 ? 34.291 -14.049 -30.290 1.00 62.94 306 GLY A CA 1
ATOM 2302 C C . GLY A 1 306 ? 35.623 -13.705 -30.973 1.00 62.94 306 GLY A C 1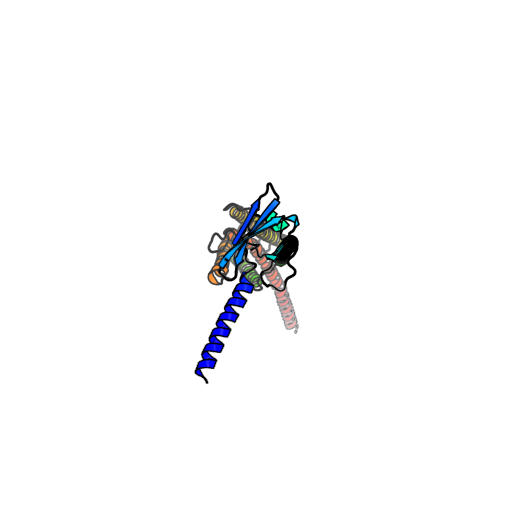
ATOM 2303 O O . GLY A 1 306 ? 36.083 -14.450 -31.839 1.00 62.94 306 GLY A O 1
ATOM 2304 N N . GLY A 1 307 ? 36.280 -12.610 -30.573 1.00 57.66 307 GLY A N 1
ATOM 2305 C CA . GLY A 1 307 ? 37.614 -12.250 -31.068 1.00 57.66 307 GLY A CA 1
ATOM 2306 C C . 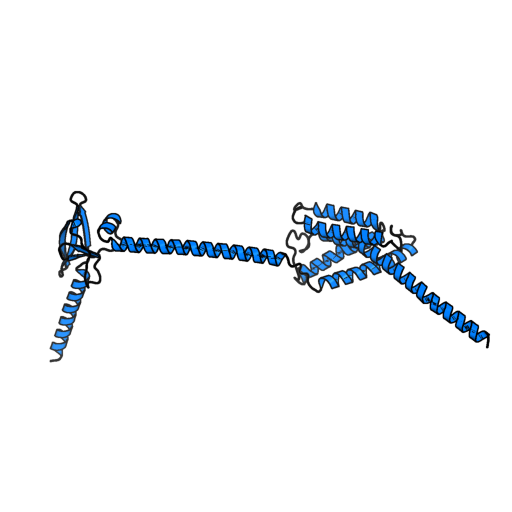GLY A 1 307 ? 38.725 -13.200 -30.600 1.00 57.66 307 GLY A C 1
ATOM 2307 O O . GLY A 1 307 ? 39.690 -13.417 -31.333 1.00 57.66 307 GLY A O 1
ATOM 2308 N N . GLY A 1 308 ? 38.573 -13.806 -29.416 1.00 59.00 308 GLY A N 1
ATOM 2309 C CA . GLY A 1 308 ? 39.523 -14.786 -28.879 1.00 59.00 308 GLY A CA 1
ATOM 2310 C C . GLY A 1 308 ? 39.520 -16.100 -29.661 1.00 59.00 308 GLY A C 1
ATOM 2311 O O . GLY A 1 308 ? 40.582 -16.607 -30.022 1.00 59.00 308 GLY A O 1
ATOM 2312 N N . ASP A 1 309 ? 38.333 -16.598 -30.008 1.00 60.41 309 ASP A N 1
ATOM 2313 C CA . ASP A 1 309 ? 38.174 -17.857 -30.744 1.00 60.41 309 ASP A CA 1
ATOM 2314 C C . ASP A 1 309 ? 38.639 -17.737 -32.203 1.00 60.41 309 ASP A C 1
ATOM 2316 O O . ASP A 1 309 ? 39.292 -18.640 -32.730 1.00 60.41 309 ASP A O 1
ATOM 2320 N N . ALA A 1 310 ? 38.389 -16.593 -32.849 1.00 59.75 310 ALA A N 1
ATOM 2321 C CA . ALA A 1 310 ? 38.865 -16.327 -34.207 1.00 59.75 310 ALA A CA 1
ATOM 2322 C C . ALA A 1 310 ? 40.400 -16.190 -34.277 1.00 59.75 310 ALA A C 1
ATOM 2324 O O . ALA A 1 310 ? 41.028 -16.714 -35.201 1.00 59.75 310 ALA A O 1
ATOM 2325 N N . ALA A 1 311 ? 41.020 -15.537 -33.287 1.00 60.09 311 ALA A N 1
ATOM 2326 C CA . ALA A 1 311 ? 42.477 -15.426 -33.193 1.00 60.09 311 ALA A CA 1
ATOM 2327 C C . ALA A 1 311 ? 43.143 -16.778 -32.869 1.00 60.09 311 ALA A C 1
ATOM 2329 O O . ALA A 1 311 ? 44.174 -17.116 -33.458 1.00 60.09 311 ALA A O 1
ATOM 2330 N N . ALA A 1 312 ? 42.534 -17.587 -31.996 1.00 62.03 312 ALA A N 1
ATOM 2331 C CA . ALA A 1 312 ? 43.001 -18.937 -31.681 1.00 62.03 312 ALA A CA 1
ATOM 2332 C C . ALA A 1 312 ? 42.881 -19.890 -32.886 1.00 62.03 312 ALA A C 1
ATOM 2334 O O . ALA A 1 312 ? 43.818 -20.640 -33.173 1.00 62.03 312 ALA A O 1
ATOM 2335 N N . ALA A 1 313 ? 41.782 -19.816 -33.644 1.00 64.44 313 ALA A N 1
ATOM 2336 C CA . ALA A 1 313 ? 41.591 -20.592 -34.870 1.00 64.44 313 ALA A CA 1
ATOM 2337 C C . ALA A 1 313 ? 42.579 -20.187 -35.982 1.00 64.44 313 ALA A C 1
ATOM 2339 O O . ALA A 1 313 ? 43.133 -21.052 -36.663 1.00 64.44 313 ALA A O 1
ATOM 2340 N N . ALA A 1 314 ? 42.868 -18.889 -36.131 1.00 65.88 314 ALA A N 1
ATOM 2341 C CA . ALA A 1 314 ? 43.871 -18.399 -37.079 1.00 65.88 314 ALA A CA 1
ATOM 2342 C C . ALA A 1 314 ? 45.296 -18.859 -36.711 1.00 65.88 314 ALA A C 1
ATOM 2344 O O . ALA A 1 314 ? 46.054 -19.288 -37.586 1.00 65.88 314 ALA A O 1
ATOM 2345 N N . ALA A 1 315 ? 45.644 -18.847 -35.420 1.00 66.81 315 ALA A N 1
ATOM 2346 C CA . ALA A 1 315 ? 46.931 -19.340 -34.929 1.00 66.81 315 ALA A CA 1
ATOM 2347 C C . ALA A 1 315 ? 47.083 -20.866 -35.093 1.00 66.81 315 ALA A C 1
ATOM 2349 O O . ALA A 1 315 ? 48.163 -21.348 -35.445 1.00 66.81 315 ALA A O 1
ATOM 2350 N N . ALA A 1 316 ? 46.005 -21.632 -34.893 1.00 70.00 316 ALA A N 1
ATOM 2351 C CA . ALA A 1 316 ? 45.989 -23.077 -35.127 1.00 70.00 316 ALA A CA 1
ATOM 2352 C C . ALA A 1 316 ? 46.145 -23.422 -36.622 1.00 70.00 316 ALA A C 1
ATOM 2354 O O . ALA A 1 316 ? 46.939 -24.297 -36.975 1.00 70.00 316 ALA A O 1
ATOM 2355 N N . GLY A 1 317 ? 45.472 -22.677 -37.505 1.00 71.81 317 GLY A N 1
ATOM 2356 C CA . GLY A 1 317 ? 45.585 -22.847 -38.957 1.00 71.81 317 GLY A CA 1
ATOM 2357 C C . GLY A 1 317 ? 46.966 -22.489 -39.523 1.00 71.81 317 GLY A C 1
ATOM 2358 O O . GLY A 1 317 ? 47.410 -23.106 -40.490 1.00 71.81 317 GLY A O 1
ATOM 2359 N N . GLN A 1 318 ? 47.685 -21.537 -38.916 1.00 70.19 318 GLN A N 1
ATOM 2360 C CA . GLN A 1 318 ? 49.066 -21.222 -39.306 1.00 70.19 318 GLN A CA 1
ATOM 2361 C C . GLN A 1 318 ? 50.070 -22.297 -38.867 1.00 70.19 318 GLN A C 1
ATOM 2363 O O . GLN A 1 318 ? 50.986 -22.598 -39.630 1.00 70.19 318 GLN A O 1
ATOM 2368 N N . ARG A 1 319 ? 49.882 -22.930 -37.699 1.00 68.19 319 ARG A N 1
ATOM 2369 C CA . ARG A 1 319 ? 50.745 -24.043 -37.251 1.00 68.19 319 ARG A CA 1
ATOM 2370 C C . ARG A 1 319 ? 50.593 -25.297 -38.111 1.00 68.19 319 ARG A C 1
ATOM 2372 O O . ARG A 1 319 ? 51.588 -25.961 -38.368 1.00 68.19 319 ARG A O 1
ATOM 2379 N N . GLN A 1 320 ? 49.388 -25.588 -38.603 1.00 66.25 320 GLN A N 1
ATOM 2380 C CA . GLN A 1 320 ? 49.157 -26.715 -39.519 1.00 66.25 320 GLN A CA 1
ATOM 2381 C C . GLN A 1 320 ? 49.727 -26.508 -40.928 1.00 66.25 320 GLN A C 1
ATOM 2383 O O . GLN A 1 320 ? 49.912 -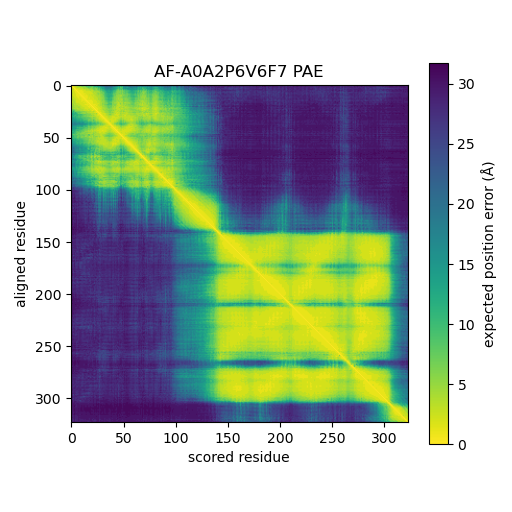27.481 -41.642 1.00 66.25 320 GLN A O 1
ATOM 2388 N N . ARG A 1 321 ? 50.010 -25.267 -41.345 1.00 67.25 321 ARG A N 1
ATOM 2389 C CA . ARG A 1 321 ? 50.659 -24.983 -42.641 1.00 67.25 321 ARG A CA 1
ATOM 2390 C C . ARG A 1 321 ? 52.189 -24.979 -42.575 1.00 67.25 321 ARG A C 1
ATOM 2392 O O . ARG A 1 321 ? 52.826 -24.824 -43.610 1.00 67.25 321 ARG A O 1
ATOM 2399 N N . GLN A 1 322 ? 52.766 -25.080 -41.378 1.00 63.19 322 GLN A N 1
ATOM 2400 C CA . GLN A 1 322 ? 54.216 -25.097 -41.147 1.00 63.19 322 GLN A CA 1
ATOM 2401 C C . GLN A 1 322 ? 54.752 -26.496 -40.791 1.00 63.19 322 GLN A C 1
ATOM 2403 O O . GLN A 1 322 ? 55.928 -26.621 -40.453 1.00 63.19 322 GLN A O 1
ATOM 2408 N N . GLN A 1 323 ? 53.908 -27.529 -40.867 1.00 55.53 323 GLN A N 1
ATOM 2409 C CA . GLN A 1 323 ? 54.272 -28.949 -40.790 1.00 55.53 323 GLN A CA 1
ATOM 2410 C C . GLN A 1 323 ? 53.988 -29.607 -42.137 1.00 55.53 323 GLN A C 1
ATOM 2412 O O . GLN A 1 323 ? 54.774 -30.500 -42.513 1.00 55.53 323 GLN A O 1
#